Protein AF-A0A9X3GTD4-F1 (afdb_monomer)

Secondary structure (DSSP, 8-state):
--HHHHHHHHHHHHHHHHHHHHHHHHHHHHHHHHHHHHHHHHHT----S---TT--EEEEEEEESSS-TTT--EEEEEEEEE-TTS-EEEEEEEEB--SSPPPHHHHHHH---HHHHHHH-B-HHHHHHHHHHHHTTSPEEETTHHHHHHHHHHHHHHTTPPPP-S-EEEHHHHHHHHSTT-S---HHHHHHHTT---TTTT-HHHHHHHHHHHHHHHHHHHT----

pLDDT: mean 86.17, std 16.95, range [37.81, 98.75]

Foldseek 3Di:
DDPVVVVVVVVVVVVVVVVVVVVVVVVVVVVLCCLVVVQVVLAPDADPDDDPPPAWAKEKFFQWLDQALVVIATQKIKIFTAHLVLGGHDIDIAGADDPDARDPVSCVQQVDHPVNCVVGHDHLVVSLVVVCVVGPQHAYEYQAQVRVLRNSQSSCVVVVHDRRPHHYDHLLVLLCVLDPPDPDSDLVVVCVVSVHDCPRRNHTHSSSVSSSSSSVVSCVSVVHGDD

Structure (mmCIF, N/CA/C/O backbone):
data_AF-A0A9X3GTD4-F1
#
_entry.id   AF-A0A9X3GTD4-F1
#
loop_
_atom_site.group_PDB
_atom_site.id
_atom_site.type_symbol
_atom_site.label_atom_id
_atom_site.label_alt_id
_atom_site.label_comp_id
_atom_site.label_asym_id
_atom_site.label_entity_id
_atom_site.label_seq_id
_atom_site.pdbx_PDB_ins_code
_atom_site.Cartn_x
_atom_site.Cartn_y
_atom_site.Cartn_z
_atom_site.occupancy
_atom_site.B_iso_or_equiv
_atom_site.auth_seq_id
_atom_site.auth_comp_id
_atom_site.auth_asym_id
_atom_site.auth_atom_id
_atom_site.pdbx_PDB_model_num
ATOM 1 N N . MET A 1 1 ? -5.461 24.135 63.769 1.00 54.91 1 MET A N 1
ATOM 2 C CA . MET A 1 1 ? -4.934 22.916 63.109 1.00 54.91 1 MET A CA 1
ATOM 3 C C . MET A 1 1 ? -3.447 23.105 62.859 1.00 54.91 1 MET A C 1
ATOM 5 O O . MET A 1 1 ? -3.073 24.113 62.280 1.00 54.91 1 MET A O 1
ATOM 9 N N . SER A 1 2 ? -2.609 22.201 63.372 1.00 61.44 2 SER A N 1
ATOM 10 C CA . SER A 1 2 ? -1.143 22.289 63.269 1.00 61.44 2 SER A CA 1
ATOM 11 C C . SER A 1 2 ? -0.676 22.192 61.811 1.00 61.44 2 SER A C 1
ATOM 13 O O . SER A 1 2 ? -1.203 21.377 61.052 1.00 61.44 2 SER A O 1
ATOM 15 N N . SER A 1 3 ? 0.342 22.974 61.437 1.00 61.81 3 SER A N 1
ATOM 16 C CA . SER A 1 3 ? 1.001 22.952 60.118 1.00 61.81 3 SER A CA 1
ATOM 17 C C . SER A 1 3 ? 1.460 21.550 59.689 1.00 61.81 3 SER A C 1
ATOM 19 O O . SER A 1 3 ? 1.495 21.246 58.499 1.00 61.81 3 SER A O 1
ATOM 21 N N . LYS A 1 4 ? 1.719 20.657 60.654 1.00 61.94 4 LYS A N 1
ATOM 22 C CA . LYS A 1 4 ? 2.064 19.247 60.410 1.00 61.94 4 LYS A CA 1
ATOM 23 C C . LYS A 1 4 ? 0.910 18.435 59.809 1.00 61.94 4 LYS A C 1
ATOM 25 O O . LYS A 1 4 ? 1.148 17.566 58.978 1.00 61.94 4 LYS A O 1
ATOM 30 N N . VAL A 1 5 ? -0.334 18.730 60.193 1.00 63.81 5 VAL A N 1
ATOM 31 C CA . VAL A 1 5 ? -1.529 18.028 59.686 1.00 63.81 5 VAL A CA 1
ATOM 32 C C . VAL A 1 5 ? -1.819 18.441 58.241 1.00 63.81 5 VAL A C 1
ATOM 34 O O . VAL A 1 5 ? -2.145 17.599 57.411 1.00 63.81 5 VAL A O 1
ATOM 37 N N . VAL A 1 6 ? -1.626 19.723 57.919 1.00 62.25 6 VAL A N 1
ATOM 38 C CA . VAL A 1 6 ? -1.805 20.254 56.558 1.00 62.25 6 VAL A CA 1
ATOM 39 C C . VAL A 1 6 ? -0.755 19.681 55.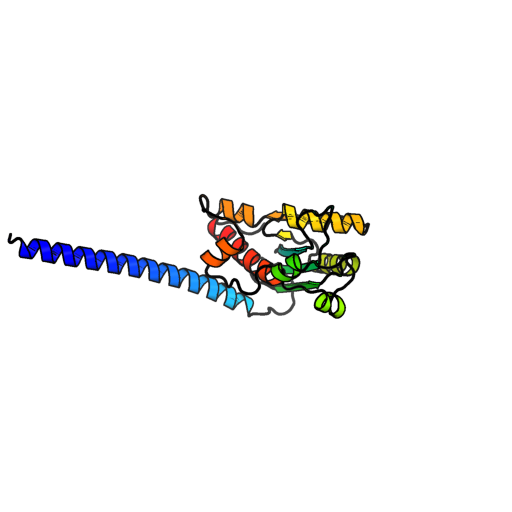597 1.00 62.25 6 VAL A C 1
ATOM 41 O O . VAL A 1 6 ? -1.109 19.253 54.501 1.00 62.25 6 VAL A O 1
ATOM 44 N N . GLY A 1 7 ? 0.512 19.584 56.019 1.00 55.84 7 GLY A N 1
ATOM 45 C CA . GLY A 1 7 ? 1.581 18.977 55.213 1.00 55.84 7 GLY A CA 1
ATOM 46 C C . GLY A 1 7 ? 1.371 17.484 54.930 1.00 55.84 7 GLY A C 1
ATOM 47 O O . GLY A 1 7 ? 1.611 17.030 53.814 1.00 55.84 7 GLY A O 1
ATOM 48 N N . PHE A 1 8 ? 0.858 16.728 55.906 1.00 64.50 8 PHE A N 1
ATOM 49 C CA . PHE A 1 8 ? 0.544 15.307 55.728 1.00 64.50 8 PHE A CA 1
ATOM 50 C C . PHE A 1 8 ? -0.616 15.083 54.743 1.00 64.50 8 PHE A C 1
ATOM 52 O O . PHE A 1 8 ? -0.521 14.241 53.851 1.00 64.50 8 PHE A O 1
ATOM 59 N N . LEU A 1 9 ? -1.687 15.876 54.855 1.00 56.66 9 LEU A N 1
ATOM 60 C CA . LEU A 1 9 ? -2.842 15.794 53.954 1.00 56.66 9 LEU A CA 1
ATOM 61 C C . LEU A 1 9 ? -2.489 16.203 52.514 1.00 56.66 9 LEU A C 1
ATOM 63 O O . LEU A 1 9 ? -2.936 15.551 51.571 1.00 56.66 9 LEU A O 1
ATOM 67 N N . LEU A 1 10 ? -1.646 17.227 52.335 1.00 58.03 10 LEU A N 1
ATOM 68 C CA . LEU A 1 10 ? -1.137 17.634 51.019 1.00 58.03 10 LEU A CA 1
ATOM 69 C C . LEU A 1 10 ? -0.248 16.553 50.383 1.00 58.03 10 LEU A C 1
ATOM 71 O O . LEU A 1 10 ? -0.394 16.267 49.195 1.00 58.03 10 LEU A O 1
ATOM 75 N N . GLY A 1 11 ? 0.623 15.908 51.166 1.00 61.78 11 GLY A N 1
ATOM 76 C CA . GLY A 1 11 ? 1.462 14.803 50.690 1.00 61.78 11 GLY A CA 1
ATOM 77 C C . GLY A 1 11 ? 0.650 13.573 50.270 1.00 61.78 11 GLY A C 1
ATOM 78 O O . GLY A 1 11 ? 0.901 12.993 49.213 1.00 61.78 11 GLY A O 1
ATOM 79 N N . ALA A 1 12 ? -0.373 13.211 51.050 1.00 65.19 12 ALA A N 1
ATOM 80 C CA . ALA A 1 12 ? -1.271 12.104 50.727 1.00 65.19 12 ALA A CA 1
ATOM 81 C C . ALA A 1 12 ? -2.106 12.378 49.462 1.00 65.19 12 ALA A C 1
ATOM 83 O O . ALA A 1 12 ? -2.257 11.492 48.619 1.00 65.19 12 ALA A O 1
ATOM 84 N N . ALA A 1 13 ? -2.598 13.610 49.287 1.00 65.00 13 ALA A N 1
ATOM 85 C CA . ALA A 1 13 ? -3.333 14.015 48.090 1.00 65.00 13 ALA A CA 1
ATOM 86 C C . ALA A 1 13 ? -2.452 13.991 46.827 1.00 65.00 13 ALA A C 1
ATOM 88 O O . ALA A 1 13 ? -2.893 13.525 45.776 1.00 65.00 13 ALA A O 1
ATOM 89 N N . PHE A 1 14 ? -1.192 14.427 46.932 1.00 68.44 14 PHE A N 1
ATOM 90 C CA . PHE A 1 14 ? -0.235 14.375 45.825 1.00 68.44 14 PHE A CA 1
ATOM 91 C C . PHE A 1 14 ? 0.109 12.931 45.429 1.00 68.44 14 PHE A C 1
ATOM 93 O O . PHE A 1 14 ? 0.106 12.589 44.244 1.00 68.44 14 PHE A O 1
ATOM 100 N N . ALA A 1 15 ? 0.326 12.051 46.412 1.00 68.62 15 ALA A N 1
ATOM 101 C CA . ALA A 1 15 ? 0.560 10.630 46.167 1.00 68.62 15 ALA A CA 1
ATOM 102 C C . ALA A 1 15 ? -0.653 9.962 45.496 1.00 68.62 15 ALA A C 1
ATOM 104 O O . ALA A 1 15 ? -0.492 9.259 44.499 1.00 68.62 15 ALA A O 1
ATOM 105 N N . ALA A 1 16 ? -1.868 10.238 45.980 1.00 70.19 16 ALA A N 1
ATOM 106 C CA . ALA A 1 16 ? -3.102 9.703 45.408 1.00 70.19 16 ALA A CA 1
ATOM 107 C C . ALA A 1 16 ? -3.333 10.172 43.960 1.00 70.19 16 ALA A C 1
ATOM 109 O O . ALA A 1 16 ? -3.698 9.364 43.107 1.00 70.19 16 ALA A O 1
ATOM 110 N N . LEU A 1 17 ? -3.067 11.448 43.654 1.00 69.62 17 LEU A N 1
ATOM 111 C CA . LEU A 1 17 ? -3.169 11.983 42.294 1.00 69.62 17 LEU A CA 1
ATOM 112 C C . LEU A 1 17 ? -2.146 11.337 41.349 1.00 69.62 17 LEU A C 1
ATOM 114 O O . LEU A 1 17 ? -2.482 10.978 40.221 1.00 69.62 17 LEU A O 1
ATOM 118 N N . THR A 1 18 ? -0.917 11.136 41.827 1.00 73.94 18 THR A N 1
ATOM 119 C CA . THR A 1 18 ? 0.156 10.485 41.062 1.00 73.94 18 THR A CA 1
ATOM 120 C C . THR A 1 18 ? -0.188 9.022 40.767 1.00 73.94 18 THR A C 1
ATOM 122 O O . THR A 1 18 ? -0.119 8.591 39.619 1.00 73.94 18 THR A O 1
ATOM 125 N N . LEU A 1 19 ? -0.654 8.272 41.771 1.00 71.31 19 LEU A N 1
ATOM 126 C CA . LEU A 1 19 ? -1.138 6.895 41.617 1.00 71.31 19 LEU A CA 1
ATOM 127 C C . LEU A 1 19 ? -2.332 6.801 40.660 1.00 71.31 19 LEU A C 1
ATOM 129 O O . LEU A 1 19 ? -2.388 5.893 39.835 1.00 71.31 19 LEU A O 1
ATOM 133 N N . PHE A 1 20 ? -3.264 7.752 40.721 1.00 72.81 20 PHE A N 1
ATOM 134 C CA . PHE A 1 20 ? -4.415 7.803 39.821 1.00 72.81 20 PHE A CA 1
ATOM 135 C C . PHE A 1 20 ? -4.014 8.079 38.364 1.00 72.81 20 PHE A C 1
ATOM 137 O O . PHE A 1 20 ? -4.558 7.463 37.445 1.00 72.81 20 PHE A O 1
ATOM 144 N N . LEU A 1 21 ? -3.040 8.965 38.139 1.00 71.69 21 LEU A N 1
ATOM 145 C CA . LEU A 1 21 ? -2.473 9.235 36.814 1.00 71.69 21 LEU A CA 1
ATOM 146 C C . LEU A 1 21 ? -1.719 8.017 36.264 1.00 71.69 21 LEU A C 1
ATOM 148 O O . LEU A 1 21 ? -1.936 7.648 35.110 1.00 71.69 21 LEU A O 1
ATOM 152 N N . ILE A 1 22 ? -0.911 7.348 37.093 1.00 73.31 22 ILE A N 1
ATOM 153 C CA . ILE A 1 22 ? -0.225 6.097 36.734 1.00 73.31 22 ILE A CA 1
ATOM 154 C C . ILE A 1 22 ? -1.244 5.007 36.394 1.00 73.31 22 ILE A C 1
ATOM 156 O O . ILE A 1 22 ? -1.114 4.350 35.367 1.00 73.31 22 ILE A O 1
ATOM 160 N N . TYR A 1 23 ? -2.296 4.842 37.199 1.00 71.06 23 TYR A N 1
ATOM 161 C CA . TYR A 1 23 ? -3.357 3.873 36.930 1.00 71.06 23 TYR A CA 1
ATOM 162 C C . TYR A 1 23 ? -4.076 4.161 35.608 1.00 71.06 23 TYR A C 1
ATOM 164 O O . TYR A 1 23 ? -4.281 3.247 34.812 1.00 71.06 23 TYR A O 1
ATOM 172 N N . LYS A 1 24 ? -4.420 5.426 35.325 1.00 63.06 24 LYS A N 1
ATOM 173 C CA . LYS A 1 24 ? -5.011 5.812 34.035 1.00 63.06 24 LYS A CA 1
ATOM 174 C C . LYS A 1 24 ? -4.076 5.525 32.865 1.00 63.06 24 LYS A C 1
ATOM 176 O O . LYS A 1 24 ? -4.543 5.031 31.843 1.00 63.06 24 LYS A O 1
ATOM 181 N N . LEU A 1 25 ? -2.782 5.801 33.020 1.00 59.78 25 LEU A N 1
ATOM 182 C CA . LEU A 1 25 ? -1.772 5.502 32.009 1.00 59.78 25 LEU A CA 1
ATOM 183 C C . LEU A 1 25 ? -1.657 3.990 31.773 1.00 59.78 25 LEU A C 1
ATOM 185 O O . LEU A 1 25 ? -1.718 3.550 30.631 1.00 59.78 25 LEU A O 1
ATOM 189 N N . LEU A 1 26 ? -1.583 3.187 32.837 1.00 58.38 26 LEU A N 1
ATOM 190 C CA . LEU A 1 26 ? -1.523 1.726 32.759 1.00 58.38 26 LEU A CA 1
ATOM 191 C C . LEU A 1 26 ? -2.792 1.126 32.145 1.00 58.38 26 LEU A C 1
ATOM 193 O O . LEU A 1 26 ? -2.698 0.279 31.265 1.00 58.38 26 LEU A O 1
ATOM 197 N N . ALA A 1 27 ? -3.979 1.584 32.547 1.00 55.66 27 ALA A N 1
ATOM 198 C CA . ALA A 1 27 ? -5.245 1.132 31.973 1.00 55.66 27 ALA A CA 1
ATOM 199 C C . ALA A 1 27 ? -5.361 1.497 30.483 1.00 55.66 27 ALA A C 1
ATOM 201 O O . ALA A 1 27 ? -5.851 0.702 29.680 1.00 55.66 27 ALA A O 1
ATOM 202 N N . TRP A 1 28 ? -4.870 2.676 30.098 1.00 61.12 28 TRP A N 1
ATOM 203 C CA . TRP A 1 28 ? -4.821 3.123 28.709 1.00 61.12 28 TRP A CA 1
ATOM 204 C C . TRP A 1 28 ? -3.825 2.306 27.865 1.00 61.12 28 TRP A C 1
ATOM 206 O O . TRP A 1 28 ? -4.183 1.865 26.770 1.00 61.12 28 TRP A O 1
ATOM 216 N N . ILE A 1 29 ? -2.630 2.014 28.396 1.00 56.47 29 ILE A N 1
ATOM 217 C CA . ILE A 1 29 ? -1.635 1.121 27.773 1.00 56.47 29 ILE A CA 1
ATOM 218 C C . ILE A 1 29 ? -2.212 -0.295 27.619 1.00 56.47 29 ILE A C 1
ATOM 220 O O . IL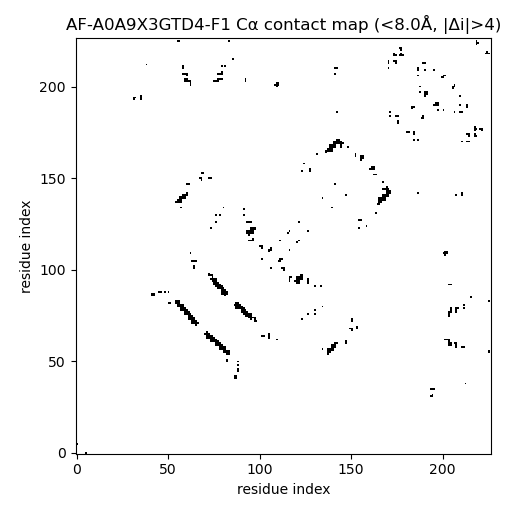E A 1 29 ? -2.210 -0.841 26.517 1.00 56.47 29 ILE A O 1
ATOM 224 N N . CYS A 1 30 ? -2.782 -0.871 28.683 1.00 54.78 30 CYS A N 1
ATOM 225 C CA . CYS A 1 30 ? -3.406 -2.196 28.654 1.00 54.78 30 CYS A CA 1
ATOM 226 C C . CYS A 1 30 ? -4.565 -2.272 27.651 1.00 54.78 30 CYS A C 1
ATOM 228 O O . CYS A 1 30 ? -4.698 -3.273 26.952 1.00 54.78 30 CYS A O 1
ATOM 230 N N . GLY A 1 31 ? -5.384 -1.222 27.532 1.00 56.50 31 GLY A N 1
ATOM 231 C CA . GLY A 1 31 ? -6.466 -1.158 26.547 1.00 56.50 31 GLY A CA 1
ATOM 232 C C . GLY A 1 31 ? -5.966 -1.152 25.098 1.00 56.50 31 GLY A C 1
ATOM 233 O O . GLY A 1 31 ? -6.526 -1.854 24.249 1.00 56.50 31 GLY A O 1
ATOM 234 N N . ARG A 1 32 ? -4.883 -0.412 24.809 1.00 60.28 32 ARG A N 1
ATOM 235 C CA . ARG A 1 32 ? -4.233 -0.410 23.486 1.00 60.28 32 ARG A CA 1
ATOM 236 C C . ARG A 1 32 ? -3.612 -1.766 23.163 1.00 60.28 32 ARG A C 1
ATOM 238 O O . ARG A 1 32 ? -3.936 -2.336 22.124 1.00 60.28 32 ARG A O 1
ATOM 245 N N . LEU A 1 33 ? -2.830 -2.326 24.087 1.00 54.84 33 LEU A N 1
ATOM 246 C CA . LEU A 1 33 ? -2.209 -3.641 23.920 1.00 54.84 33 LEU A CA 1
ATOM 247 C C . LEU A 1 33 ? -3.252 -4.749 23.752 1.00 54.84 33 LEU A C 1
ATOM 249 O O . LEU A 1 33 ? -3.091 -5.603 22.892 1.00 54.84 33 LEU A O 1
ATOM 253 N N . ALA A 1 34 ? -4.359 -4.714 24.496 1.00 56.03 34 ALA A N 1
ATOM 254 C CA . ALA A 1 34 ? -5.436 -5.690 24.349 1.00 56.03 34 ALA A CA 1
ATOM 255 C C . ALA A 1 34 ? -6.158 -5.575 22.996 1.00 56.03 34 ALA A C 1
ATOM 257 O O . ALA A 1 34 ? -6.584 -6.590 22.450 1.00 56.03 34 ALA A O 1
ATOM 258 N N . THR A 1 35 ? -6.294 -4.367 22.441 1.00 57.56 35 THR A N 1
ATOM 259 C CA . THR A 1 35 ? -6.930 -4.148 21.130 1.00 57.56 35 THR A CA 1
ATOM 260 C C . THR A 1 35 ? -6.015 -4.602 19.998 1.00 57.56 35 THR A C 1
ATOM 262 O O . THR A 1 35 ? -6.451 -5.379 19.150 1.00 57.56 35 THR A O 1
ATOM 265 N N . ALA A 1 36 ? -4.741 -4.201 20.036 1.00 59.19 36 ALA A N 1
ATOM 266 C CA . ALA A 1 36 ? -3.723 -4.656 19.097 1.00 59.19 36 ALA A CA 1
ATOM 267 C C . ALA A 1 36 ? -3.557 -6.180 19.167 1.00 59.19 36 ALA A C 1
ATOM 269 O O . ALA A 1 36 ? -3.690 -6.848 18.151 1.00 59.19 36 ALA A O 1
ATOM 270 N N . ALA A 1 37 ? -3.406 -6.761 20.361 1.00 57.09 37 ALA A N 1
ATOM 271 C CA . ALA A 1 37 ? -3.285 -8.207 20.545 1.00 57.09 37 ALA A CA 1
ATOM 272 C C . ALA A 1 37 ? -4.539 -8.968 20.095 1.00 57.09 37 ALA A C 1
ATOM 274 O O . ALA A 1 37 ? -4.423 -10.023 19.481 1.00 57.09 37 ALA A O 1
ATOM 275 N N . ARG A 1 38 ? -5.748 -8.447 20.346 1.00 57.66 38 ARG A N 1
ATOM 276 C CA . ARG A 1 38 ? -6.998 -9.073 19.882 1.00 57.66 38 ARG A CA 1
ATOM 277 C C . ARG A 1 38 ? -7.145 -8.997 18.364 1.00 57.66 38 ARG A C 1
ATOM 279 O O . ARG A 1 38 ? -7.704 -9.918 17.774 1.00 57.66 38 ARG A O 1
ATOM 286 N N . TRP A 1 39 ? -6.654 -7.930 17.741 1.00 60.09 39 TRP A N 1
ATOM 287 C CA . TRP A 1 39 ? -6.631 -7.790 16.289 1.00 60.09 39 TRP A CA 1
ATOM 288 C C . TRP A 1 39 ? -5.560 -8.697 15.663 1.00 60.09 39 TRP A C 1
ATOM 290 O O . TRP A 1 39 ? -5.894 -9.497 14.799 1.00 60.09 39 TRP A O 1
ATOM 300 N N . ILE A 1 40 ? -4.330 -8.707 16.193 1.00 59.81 40 ILE A N 1
ATOM 301 C CA . ILE A 1 40 ? -3.236 -9.626 15.819 1.00 59.81 40 ILE A CA 1
ATOM 302 C C . ILE A 1 40 ? -3.662 -11.093 15.976 1.00 59.81 40 ILE A C 1
ATOM 304 O O . ILE A 1 40 ? -3.421 -11.915 15.098 1.00 59.81 40 ILE A O 1
ATOM 308 N N . TRP A 1 41 ? -4.371 -11.434 17.053 1.00 52.00 41 TRP A N 1
ATOM 309 C CA . TRP A 1 41 ? -4.900 -12.783 17.261 1.00 52.00 41 TRP A CA 1
ATOM 310 C C . TRP A 1 41 ? -5.964 -13.173 16.221 1.00 52.00 41 TRP A C 1
ATOM 312 O O . TRP A 1 41 ? -6.075 -14.347 15.871 1.00 52.00 41 TRP A O 1
ATOM 322 N N . ARG A 1 42 ? -6.716 -12.205 15.674 1.00 55.19 42 ARG A N 1
ATOM 323 C CA . ARG A 1 42 ? -7.603 -12.434 14.519 1.00 55.19 42 ARG A CA 1
ATOM 324 C C . ARG A 1 42 ? -6.822 -12.632 13.213 1.00 55.19 42 ARG A C 1
ATOM 326 O O . ARG A 1 42 ? -7.300 -13.386 12.377 1.00 55.19 42 ARG A O 1
ATOM 333 N N . LEU A 1 43 ? -5.627 -12.044 13.063 1.00 52.44 43 LEU A N 1
ATOM 334 C CA . LEU A 1 43 ? -4.756 -12.233 11.887 1.00 52.44 43 LEU A CA 1
ATOM 335 C C . LEU A 1 43 ? -4.203 -13.660 11.768 1.00 52.44 43 LEU A C 1
ATOM 337 O O . LEU A 1 43 ? -3.999 -14.158 10.666 1.00 52.44 43 LEU A O 1
ATOM 341 N N . GLY A 1 44 ? -3.958 -14.326 12.900 1.00 43.78 44 GLY A N 1
ATOM 342 C CA . GLY A 1 44 ? -3.391 -15.680 12.931 1.00 43.78 44 GLY A CA 1
ATOM 343 C C . GLY A 1 44 ? -4.360 -16.793 12.516 1.00 43.78 44 GLY A C 1
ATOM 344 O O . GLY A 1 44 ? -3.941 -17.939 12.354 1.00 43.78 44 GLY A O 1
ATOM 345 N N . ARG A 1 45 ? -5.654 -16.493 12.340 1.00 42.88 45 ARG A N 1
ATOM 346 C CA . ARG A 1 45 ? -6.624 -17.458 11.816 1.00 42.88 45 ARG A CA 1
ATOM 347 C C . ARG A 1 45 ? -6.698 -17.315 10.303 1.00 42.88 45 ARG A C 1
ATOM 349 O O . ARG A 1 45 ? -7.290 -16.367 9.812 1.00 42.88 45 ARG A O 1
ATOM 356 N N . ARG A 1 46 ? -6.182 -18.304 9.571 1.00 37.81 46 ARG A N 1
ATOM 357 C CA . ARG A 1 46 ? -6.640 -18.569 8.201 1.00 37.81 46 ARG A CA 1
ATOM 358 C C . ARG A 1 46 ? -8.086 -19.070 8.284 1.00 37.81 46 ARG A C 1
ATOM 360 O O . ARG A 1 46 ? -8.284 -20.167 8.813 1.00 37.81 46 ARG A O 1
ATOM 367 N N . PRO A 1 47 ? -9.102 -18.338 7.802 1.00 43.19 47 PRO A N 1
ATOM 368 C CA . PRO A 1 47 ? -10.369 -18.979 7.508 1.00 43.19 47 PRO A CA 1
ATOM 369 C C . PRO A 1 47 ? -10.145 -19.935 6.330 1.00 43.19 47 PRO A C 1
ATOM 371 O O . PRO A 1 47 ? -9.310 -19.683 5.459 1.00 43.19 47 PRO A O 1
ATOM 374 N N . ALA A 1 48 ? -10.871 -21.052 6.311 1.00 43.38 48 ALA A N 1
ATOM 375 C CA . ALA A 1 48 ? -10.944 -21.887 5.121 1.00 43.38 48 ALA A CA 1
ATOM 376 C C . ALA A 1 48 ? -11.357 -21.019 3.921 1.00 43.38 48 ALA A C 1
ATOM 378 O O . ALA A 1 48 ? -12.178 -20.112 4.063 1.00 43.38 48 ALA A O 1
ATOM 379 N N . ALA A 1 49 ? -10.745 -21.284 2.769 1.00 40.78 49 ALA A N 1
ATOM 380 C CA . ALA A 1 49 ? -10.909 -20.531 1.537 1.00 40.78 49 ALA A CA 1
ATOM 381 C C . ALA A 1 49 ? -12.368 -20.527 1.059 1.00 40.78 49 ALA A C 1
ATOM 383 O O 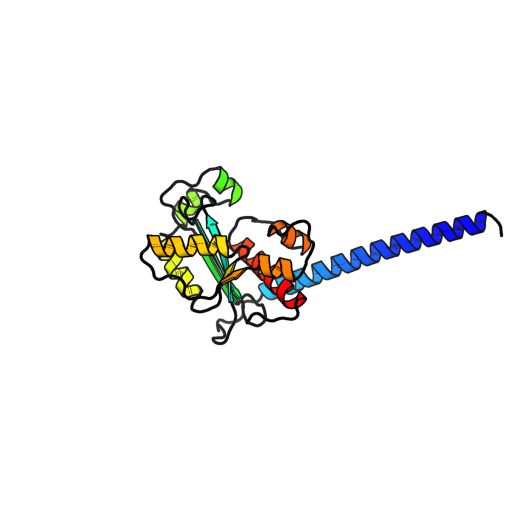. ALA A 1 49 ? -12.781 -21.375 0.278 1.00 40.78 49 ALA A O 1
ATOM 384 N N . THR A 1 50 ? -13.140 -19.546 1.507 1.00 42.25 50 THR A N 1
ATOM 385 C CA . THR A 1 50 ? -14.335 -19.073 0.816 1.00 42.25 50 THR A CA 1
ATOM 386 C C . THR A 1 50 ? -14.359 -17.564 0.989 1.00 42.25 50 THR A C 1
ATOM 388 O O . THR A 1 50 ? -14.774 -17.059 2.033 1.00 42.25 50 THR A O 1
ATOM 391 N N . ALA A 1 51 ? -13.842 -16.846 -0.010 1.00 42.25 51 ALA A N 1
ATOM 392 C CA . ALA A 1 51 ? -14.116 -15.425 -0.146 1.00 42.25 51 ALA A CA 1
ATOM 393 C C . ALA A 1 51 ? -15.639 -15.262 -0.136 1.00 42.25 51 ALA A C 1
ATOM 395 O O . ALA A 1 51 ? -16.330 -15.893 -0.935 1.00 42.25 51 ALA A O 1
ATOM 396 N N . ASP A 1 52 ? -16.157 -14.491 0.814 1.00 44.44 52 ASP A N 1
ATOM 397 C CA . ASP A 1 52 ? -17.550 -14.073 0.788 1.00 44.44 52 ASP A CA 1
ATOM 398 C C . ASP A 1 52 ? -17.733 -13.198 -0.465 1.00 44.44 52 ASP A C 1
ATOM 400 O O . ASP A 1 52 ? -17.082 -12.155 -0.562 1.00 44.44 52 ASP A O 1
ATOM 404 N N . PRO A 1 53 ? -18.547 -13.609 -1.452 1.00 47.22 53 PRO A N 1
ATOM 405 C CA . PRO A 1 53 ? -18.737 -12.843 -2.679 1.00 47.22 53 PRO A CA 1
ATOM 406 C C . PRO A 1 53 ? -19.492 -11.519 -2.454 1.00 47.22 53 PRO A C 1
ATOM 408 O O . PRO A 1 53 ? -19.603 -10.734 -3.390 1.00 47.22 53 PRO A O 1
ATOM 411 N N . ASN A 1 54 ? -19.998 -11.248 -1.241 1.00 53.47 54 ASN A N 1
ATOM 412 C CA . ASN A 1 54 ? -20.906 -10.132 -0.959 1.00 53.47 54 ASN A CA 1
ATOM 413 C C . ASN A 1 54 ? -20.323 -8.996 -0.099 1.00 53.47 54 ASN A C 1
ATOM 415 O O . ASN A 1 54 ? -21.080 -8.234 0.507 1.00 53.47 54 ASN A O 1
ATOM 419 N N . GLY A 1 55 ? -19.001 -8.811 -0.070 1.00 76.94 55 GLY A N 1
ATOM 420 C CA . GLY A 1 55 ? -18.426 -7.544 0.391 1.00 76.94 55 GLY A CA 1
ATOM 421 C C . GLY A 1 55 ? -17.043 -7.639 1.017 1.00 76.94 55 GLY A C 1
ATOM 422 O O . GLY A 1 55 ? -16.486 -8.714 1.215 1.00 76.94 55 GLY A O 1
ATOM 423 N N . GLY A 1 56 ? -16.493 -6.473 1.350 1.00 90.50 56 GLY A N 1
ATOM 424 C CA . GLY A 1 56 ? -15.144 -6.313 1.880 1.00 90.50 56 GLY A CA 1
ATOM 425 C C . GLY A 1 56 ? -14.394 -5.219 1.132 1.00 90.50 56 GLY A C 1
ATOM 426 O O . GLY A 1 56 ? -14.997 -4.384 0.460 1.00 90.50 56 GLY A O 1
ATOM 427 N N . TYR A 1 57 ? -13.075 -5.221 1.265 1.00 95.94 57 TYR A N 1
ATOM 428 C CA . TYR A 1 57 ? -12.184 -4.327 0.532 1.00 95.94 57 TYR A CA 1
ATOM 429 C C . TYR A 1 57 ? -10.776 -4.909 0.481 1.00 95.94 57 TYR A C 1
ATOM 431 O O . TYR A 1 57 ? -10.434 -5.827 1.230 1.00 95.94 57 TYR A O 1
ATOM 439 N N . VAL A 1 58 ? -9.949 -4.362 -0.400 1.00 97.81 58 VAL A N 1
ATOM 440 C CA . VAL A 1 58 ? -8.534 -4.702 -0.503 1.00 97.81 58 VAL A CA 1
ATOM 441 C C . VAL A 1 58 ? -7.726 -3.525 0.003 1.00 97.81 58 VAL A C 1
ATOM 443 O O . VAL A 1 58 ? -7.809 -2.433 -0.550 1.00 97.81 58 VAL A O 1
ATOM 446 N N . VAL A 1 59 ? -6.935 -3.744 1.046 1.00 98.56 59 VAL A N 1
ATOM 447 C CA . VAL A 1 59 ? -5.878 -2.800 1.414 1.00 98.56 59 VAL A CA 1
ATOM 448 C C . VAL A 1 59 ? -4.668 -3.106 0.559 1.00 98.56 59 VAL A C 1
ATOM 450 O O . VAL A 1 59 ? -4.289 -4.268 0.485 1.00 98.56 59 VAL A O 1
ATOM 453 N N . PHE A 1 60 ? -4.077 -2.107 -0.077 1.00 98.75 60 PHE A N 1
ATOM 454 C CA . PHE A 1 60 ? -2.879 -2.272 -0.887 1.00 98.75 60 PHE A CA 1
ATOM 455 C C . PHE A 1 60 ? -1.893 -1.135 -0.642 1.00 98.75 60 PHE A C 1
ATOM 457 O O . PHE A 1 60 ? -2.273 -0.067 -0.156 1.00 98.75 60 PHE A O 1
ATOM 464 N N . ASP A 1 61 ? -0.639 -1.406 -0.974 1.00 98.69 61 ASP A N 1
ATOM 465 C CA . ASP A 1 61 ? 0.485 -0.492 -0.826 1.00 98.69 61 ASP A CA 1
ATOM 466 C C . ASP A 1 61 ? 1.528 -0.807 -1.908 1.00 98.69 61 ASP A C 1
ATOM 468 O O . ASP A 1 61 ? 1.635 -1.962 -2.358 1.00 98.69 61 ASP A O 1
ATOM 472 N N . LEU A 1 62 ? 2.238 0.226 -2.364 1.00 98.56 62 LEU A N 1
ATOM 473 C CA . LEU A 1 62 ? 3.256 0.141 -3.404 1.00 98.56 62 LEU A CA 1
ATOM 474 C C . LEU A 1 62 ? 4.597 0.673 -2.897 1.00 98.56 62 LEU A C 1
ATOM 476 O O . LEU A 1 62 ? 4.690 1.835 -2.503 1.00 98.56 62 LEU A O 1
ATOM 480 N N . GLU A 1 63 ? 5.664 -0.105 -3.082 1.00 98.38 63 GLU A N 1
ATOM 481 C CA . GLU A 1 63 ? 7.019 0.451 -3.032 1.00 98.38 63 GLU A CA 1
ATOM 482 C C . GLU A 1 63 ? 7.456 0.882 -4.425 1.00 98.38 63 GLU A C 1
ATOM 484 O O . GLU A 1 63 ? 7.164 0.225 -5.432 1.00 98.38 63 GLU A O 1
ATOM 489 N N . THR A 1 64 ? 8.173 2.000 -4.492 1.00 98.19 64 THR A N 1
ATOM 490 C CA . THR A 1 64 ? 8.506 2.666 -5.755 1.00 98.19 64 THR A CA 1
ATOM 491 C C . THR A 1 64 ? 9.941 3.183 -5.761 1.00 98.19 64 THR A C 1
ATOM 493 O O . THR A 1 64 ? 10.569 3.371 -4.719 1.00 98.19 64 THR A O 1
ATOM 496 N N . THR A 1 65 ? 10.489 3.448 -6.948 1.00 97.56 65 THR A N 1
ATOM 497 C CA . THR A 1 65 ? 11.840 4.018 -7.089 1.00 97.56 65 THR A CA 1
ATOM 498 C C . THR A 1 65 ? 11.918 5.519 -6.775 1.00 97.56 65 THR A C 1
ATOM 500 O O . THR A 1 65 ? 13.002 6.102 -6.856 1.00 97.56 65 THR A O 1
ATOM 503 N N . GLY A 1 66 ? 10.799 6.155 -6.409 1.00 96.38 66 GLY A N 1
ATOM 504 C CA . GLY A 1 66 ? 10.705 7.570 -6.054 1.00 96.38 66 GLY A CA 1
ATOM 505 C C . GLY A 1 66 ? 9.256 8.060 -5.994 1.00 96.38 66 GLY A C 1
ATOM 506 O O . GLY A 1 66 ? 8.329 7.269 -5.936 1.00 96.38 66 GLY A O 1
ATOM 507 N N . LEU A 1 67 ? 9.033 9.376 -5.980 1.00 95.94 67 LEU A N 1
ATOM 508 C CA . LEU A 1 67 ? 7.742 9.937 -5.537 1.00 95.94 67 LEU A CA 1
ATOM 509 C C . LEU A 1 67 ? 6.751 10.301 -6.656 1.00 95.94 67 LEU A C 1
ATOM 511 O O . LEU A 1 67 ? 5.601 10.631 -6.373 1.00 95.94 67 LEU A O 1
ATOM 515 N N . SER A 1 68 ? 7.195 10.292 -7.912 1.00 96.25 68 SER A N 1
ATOM 516 C CA . SER A 1 68 ? 6.413 10.715 -9.080 1.00 96.25 68 SER A CA 1
ATOM 517 C C . SER A 1 68 ? 6.165 9.531 -10.001 1.00 96.25 68 SER A C 1
ATOM 519 O O . SER A 1 68 ? 7.112 8.964 -10.534 1.00 96.25 68 SER A O 1
ATOM 521 N N . ALA A 1 69 ? 4.899 9.196 -10.250 1.00 95.94 69 ALA A N 1
ATOM 522 C CA . ALA A 1 69 ? 4.540 8.116 -11.169 1.00 95.94 69 ALA A CA 1
ATOM 523 C C . ALA A 1 69 ? 4.977 8.379 -12.620 1.00 95.94 69 ALA A C 1
ATOM 525 O O . ALA A 1 69 ? 5.064 7.437 -13.394 1.00 95.94 69 ALA A O 1
ATOM 526 N N . ALA A 1 70 ? 5.240 9.636 -12.997 1.00 93.38 70 ALA A N 1
ATOM 527 C CA . ALA A 1 70 ? 5.722 9.976 -14.336 1.00 93.38 70 ALA A CA 1
ATOM 528 C C . ALA A 1 70 ? 7.201 9.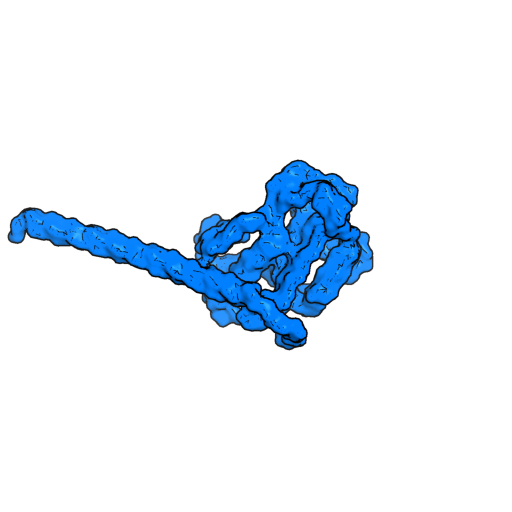609 -14.548 1.00 93.38 70 ALA A C 1
ATOM 530 O O . ALA A 1 70 ? 7.596 9.323 -15.674 1.00 93.38 70 ALA A O 1
ATOM 531 N N . ASP A 1 71 ? 7.993 9.615 -13.472 1.00 94.81 71 ASP A N 1
ATOM 532 C CA . ASP A 1 71 ? 9.456 9.503 -13.527 1.00 94.81 71 ASP A CA 1
ATOM 533 C C . ASP A 1 71 ? 9.984 8.238 -12.832 1.00 94.81 71 ASP A C 1
ATOM 535 O O . ASP A 1 71 ? 11.161 7.899 -12.955 1.00 94.81 71 ASP A O 1
ATOM 539 N N . HIS A 1 72 ? 9.129 7.552 -12.069 1.00 97.44 72 HIS A N 1
ATOM 540 C CA . HIS A 1 72 ? 9.496 6.430 -11.215 1.00 97.44 72 HIS A CA 1
ATOM 541 C C . HIS A 1 72 ? 8.605 5.212 -11.436 1.00 97.44 72 HIS A C 1
ATOM 543 O O . HIS A 1 72 ? 7.532 5.269 -12.035 1.00 97.44 72 HIS A O 1
ATOM 549 N N . GLU A 1 73 ? 9.070 4.082 -10.916 1.00 96.81 73 GLU A N 1
ATOM 550 C CA . GLU A 1 73 ? 8.517 2.764 -11.200 1.00 96.81 73 GLU A CA 1
ATOM 551 C C . GLU A 1 73 ? 8.122 2.045 -9.917 1.00 96.81 73 GLU A C 1
ATOM 553 O O . GLU A 1 73 ? 8.712 2.275 -8.861 1.00 96.81 73 GLU A O 1
ATOM 558 N N . ILE A 1 74 ? 7.140 1.155 -10.029 1.00 98.38 74 ILE A N 1
ATOM 559 C CA . ILE A 1 74 ? 6.749 0.232 -8.961 1.00 98.38 74 ILE A CA 1
ATOM 560 C C . ILE A 1 74 ? 7.815 -0.864 -8.851 1.00 98.38 74 ILE A C 1
ATOM 562 O O . ILE A 1 74 ? 8.216 -1.423 -9.870 1.00 98.38 74 ILE A O 1
ATOM 566 N N . ILE A 1 75 ? 8.234 -1.186 -7.625 1.00 98.50 75 ILE A N 1
ATOM 567 C CA . ILE A 1 75 ? 9.177 -2.276 -7.309 1.00 98.50 75 ILE A CA 1
ATOM 568 C C . ILE A 1 75 ? 8.591 -3.328 -6.359 1.00 98.50 75 ILE A C 1
ATOM 570 O O . ILE A 1 75 ? 9.109 -4.440 -6.285 1.00 98.50 75 ILE A O 1
ATOM 574 N N . GLU A 1 76 ? 7.485 -3.028 -5.677 1.00 98.75 76 GLU A N 1
ATOM 575 C CA . GLU A 1 76 ? 6.704 -3.996 -4.901 1.00 98.75 76 GLU A CA 1
ATOM 576 C C . GLU A 1 76 ? 5.219 -3.636 -4.972 1.00 98.75 76 GLU A C 1
ATOM 578 O O . GLU A 1 76 ? 4.853 -2.463 -4.920 1.00 98.75 76 GLU A O 1
ATOM 583 N N . ILE A 1 77 ? 4.362 -4.650 -5.073 1.00 98.75 77 ILE A N 1
ATOM 584 C CA . ILE A 1 77 ? 2.914 -4.533 -4.898 1.00 98.75 77 ILE A CA 1
ATOM 585 C C . ILE A 1 77 ? 2.515 -5.502 -3.795 1.00 98.75 77 ILE A C 1
ATOM 587 O O . ILE A 1 77 ? 2.763 -6.705 -3.922 1.00 98.75 77 ILE A O 1
ATOM 591 N N . ALA A 1 78 ? 1.853 -5.015 -2.750 1.00 98.69 78 ALA A N 1
ATOM 592 C CA . ALA A 1 78 ? 1.231 -5.871 -1.748 1.00 98.69 78 ALA A CA 1
ATOM 593 C C . ALA A 1 78 ? -0.262 -5.582 -1.608 1.00 98.69 78 ALA A C 1
ATOM 595 O O . ALA A 1 78 ? -0.740 -4.495 -1.921 1.00 98.69 78 ALA A O 1
ATOM 596 N N . GLY A 1 79 ? -1.007 -6.580 -1.139 1.00 98.38 79 GLY A N 1
ATOM 597 C CA . GLY A 1 79 ? -2.435 -6.456 -0.909 1.00 98.38 79 GLY A CA 1
ATOM 598 C C . GLY A 1 79 ? -2.953 -7.402 0.167 1.00 98.38 79 GLY A C 1
ATOM 599 O O . GLY A 1 79 ? -2.452 -8.510 0.340 1.00 98.38 79 GLY A O 1
ATOM 600 N N . LEU A 1 80 ? -3.995 -6.982 0.875 1.00 98.31 80 LEU A N 1
ATOM 601 C CA . LEU A 1 80 ? -4.719 -7.759 1.874 1.00 98.31 80 LEU A CA 1
ATOM 602 C C . LEU A 1 80 ? -6.213 -7.671 1.585 1.00 98.31 80 LEU A C 1
ATOM 604 O O . LEU A 1 80 ? -6.783 -6.580 1.619 1.00 98.31 80 LEU A O 1
ATOM 608 N N . LYS A 1 81 ? -6.867 -8.812 1.354 1.00 96.75 81 LYS A N 1
ATOM 609 C CA . LYS A 1 81 ? -8.331 -8.869 1.326 1.00 96.75 81 LYS A CA 1
ATOM 610 C C . LYS A 1 81 ? -8.856 -8.867 2.743 1.00 96.75 81 LYS A C 1
ATOM 612 O O . LYS A 1 81 ? -8.501 -9.737 3.543 1.00 96.75 81 LYS A O 1
ATOM 617 N N . ILE A 1 82 ? -9.734 -7.917 3.019 1.00 94.12 82 ILE A N 1
ATOM 618 C CA . ILE A 1 82 ? -10.394 -7.753 4.303 1.00 94.12 82 ILE A CA 1
ATOM 619 C C . ILE A 1 82 ? -11.866 -8.122 4.142 1.00 94.12 82 ILE A C 1
ATOM 621 O O . ILE A 1 82 ? -12.569 -7.554 3.306 1.00 94.12 82 ILE A O 1
ATOM 625 N N . SER A 1 83 ? -12.339 -9.070 4.950 1.00 90.31 83 SER A N 1
ATOM 626 C CA . SER A 1 83 ? -13.758 -9.432 4.995 1.00 90.31 83 SER A CA 1
ATOM 627 C C . SER A 1 83 ? -14.603 -8.304 5.604 1.00 90.31 83 SER A C 1
ATOM 629 O O . S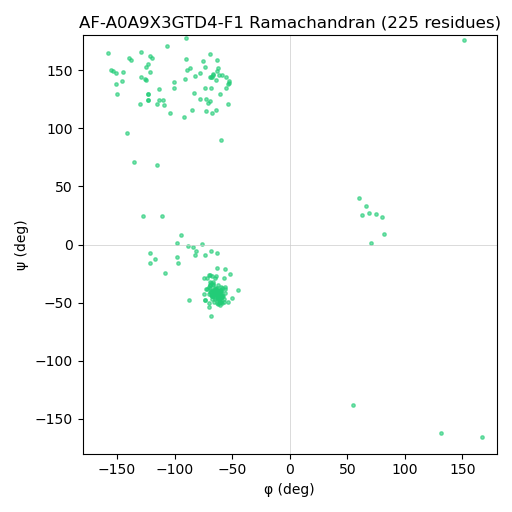ER A 1 83 ? -14.075 -7.460 6.335 1.00 90.31 83 SER A O 1
ATOM 631 N N . PRO A 1 84 ? -15.939 -8.316 5.440 1.00 85.25 84 PRO A N 1
ATOM 632 C CA . PRO A 1 84 ? -16.827 -7.359 6.110 1.00 85.25 84 PRO A CA 1
ATOM 633 C C . PRO A 1 84 ? -16.695 -7.344 7.643 1.00 85.25 84 PRO A C 1
ATOM 635 O O . PRO A 1 84 ? -17.043 -6.361 8.294 1.00 85.25 84 PRO A O 1
ATOM 638 N N . LYS A 1 85 ? -16.173 -8.427 8.239 1.00 82.50 85 LYS A N 1
ATOM 639 C CA . LYS A 1 85 ? -15.925 -8.550 9.685 1.00 82.50 85 LYS A CA 1
ATOM 640 C C . LYS A 1 85 ? -14.588 -7.940 10.129 1.00 82.50 85 LYS A C 1
ATOM 642 O O . LYS A 1 85 ? -14.292 -7.945 11.327 1.00 82.50 85 LYS A O 1
ATOM 647 N N . GLY A 1 86 ? -13.795 -7.414 9.194 1.00 84.81 86 GLY A N 1
ATOM 648 C CA . GLY A 1 86 ? -12.480 -6.829 9.453 1.00 84.81 86 GLY A CA 1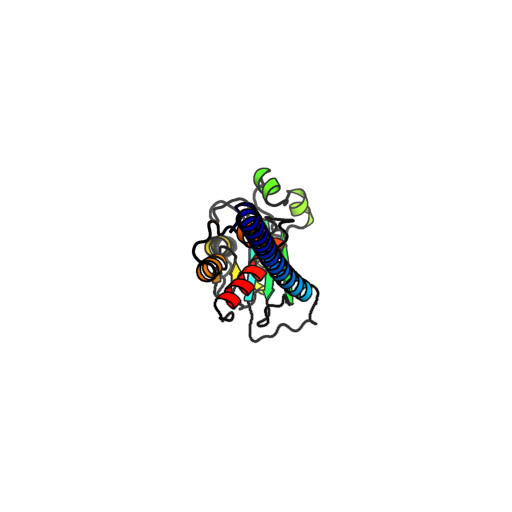
ATOM 649 C C . GLY A 1 86 ? -11.361 -7.862 9.601 1.00 84.81 86 GLY A C 1
ATOM 650 O O . GLY A 1 86 ? -10.372 -7.584 10.273 1.00 84.81 86 GLY A O 1
ATOM 651 N N . GLU A 1 87 ? -11.528 -9.061 9.039 1.00 87.31 87 GLU A N 1
ATOM 652 C CA . GLU A 1 87 ? -10.537 -10.144 9.108 1.00 87.31 87 GLU A CA 1
ATOM 653 C C . GLU A 1 87 ? -9.735 -10.205 7.805 1.00 87.31 87 GLU A C 1
ATOM 655 O O . GLU A 1 87 ? -10.316 -10.073 6.727 1.00 87.31 87 GLU A O 1
ATOM 660 N N . ILE A 1 88 ? -8.420 -10.435 7.890 1.00 90.69 88 ILE A N 1
ATOM 661 C CA . ILE A 1 88 ? -7.609 -10.733 6.704 1.00 90.69 88 ILE A CA 1
ATOM 662 C C . ILE A 1 88 ? -7.972 -12.138 6.226 1.00 90.69 88 ILE A C 1
ATOM 664 O O . ILE A 1 88 ? -7.816 -13.104 6.970 1.00 90.69 88 ILE A O 1
ATOM 668 N N . VAL A 1 89 ? -8.432 -12.252 4.983 1.00 92.38 89 VAL A N 1
ATOM 669 C CA . VAL A 1 89 ? -8.814 -13.542 4.386 1.00 92.38 89 VAL A CA 1
ATOM 670 C C . VAL A 1 89 ? -7.831 -14.021 3.327 1.00 92.38 89 VAL A C 1
ATOM 672 O O . VAL A 1 89 ? -7.728 -15.219 3.085 1.00 92.38 89 VAL A O 1
ATOM 675 N N . GLU A 1 90 ? -7.086 -13.103 2.714 1.00 93.38 90 GLU A N 1
ATOM 676 C CA . GLU A 1 90 ? -6.114 -13.409 1.666 1.00 93.38 90 GLU A CA 1
ATOM 677 C C . GLU A 1 90 ? -5.039 -12.319 1.618 1.00 93.38 90 GLU A C 1
ATOM 679 O O . GLU A 1 90 ? -5.320 -11.154 1.912 1.00 93.38 90 GLU A O 1
ATOM 684 N N . SER A 1 91 ? -3.821 -12.685 1.223 1.00 96.69 91 SER A N 1
ATOM 685 C CA . SER A 1 91 ? -2.700 -11.762 1.041 1.00 96.69 91 SER A CA 1
ATOM 686 C C . SER A 1 91 ? -2.055 -11.952 -0.326 1.00 96.69 91 SER A C 1
ATOM 688 O O . SER A 1 91 ? -1.897 -13.083 -0.784 1.00 96.69 91 SER A O 1
ATOM 690 N N . PHE A 1 92 ? -1.612 -10.854 -0.918 1.00 98.12 92 PHE A N 1
ATOM 691 C CA . PHE A 1 92 ? -0.860 -10.793 -2.160 1.00 98.12 92 PHE A CA 1
ATOM 692 C C . PHE A 1 92 ? 0.439 -10.022 -1.934 1.00 98.12 92 PHE A C 1
ATOM 694 O O . PHE A 1 92 ? 0.452 -9.022 -1.219 1.00 98.12 92 PHE A O 1
ATOM 701 N N . GLN A 1 93 ? 1.518 -10.476 -2.564 1.00 98.06 93 GLN A N 1
ATOM 702 C CA . GLN A 1 93 ? 2.785 -9.762 -2.618 1.00 98.06 93 GLN A CA 1
ATOM 703 C C . GLN A 1 93 ? 3.505 -10.136 -3.914 1.00 98.06 93 GLN A C 1
ATOM 705 O O . GLN A 1 93 ? 3.504 -11.302 -4.317 1.00 98.06 93 GLN A O 1
ATOM 710 N N . SER A 1 94 ? 4.101 -9.151 -4.575 1.00 98.50 94 SER A N 1
ATOM 711 C CA . SER A 1 94 ? 4.933 -9.359 -5.754 1.00 98.50 94 SER A CA 1
ATOM 712 C C . SER A 1 94 ? 5.992 -8.277 -5.833 1.00 98.50 94 SER A C 1
ATOM 714 O O . SER A 1 94 ? 5.665 -7.093 -5.789 1.00 98.50 94 SER A O 1
ATOM 716 N N . LEU A 1 95 ? 7.244 -8.685 -6.013 1.00 98.62 95 LEU A N 1
ATOM 717 C CA . LEU A 1 95 ? 8.297 -7.775 -6.441 1.00 98.62 95 LEU A CA 1
ATOM 718 C C . LEU A 1 95 ? 8.178 -7.532 -7.942 1.00 98.62 95 LEU A C 1
ATOM 720 O O . LEU A 1 95 ? 7.736 -8.407 -8.691 1.00 98.62 95 LEU A O 1
ATOM 724 N N . VAL A 1 96 ? 8.551 -6.335 -8.371 1.00 98.56 96 VAL A N 1
ATOM 725 C CA . VAL A 1 96 ? 8.429 -5.891 -9.758 1.00 98.56 96 VAL A CA 1
ATOM 726 C C . VAL A 1 96 ? 9.796 -5.479 -10.264 1.00 98.56 96 VAL A C 1
ATOM 728 O O . VAL A 1 96 ? 10.480 -4.697 -9.615 1.00 98.56 96 VAL A O 1
ATOM 731 N N . ILE A 1 97 ? 10.191 -6.003 -11.421 1.00 98.12 97 ILE A N 1
ATOM 732 C CA . ILE A 1 97 ? 11.446 -5.629 -12.073 1.00 98.12 97 ILE A CA 1
ATOM 733 C C . ILE A 1 97 ? 11.284 -4.214 -12.660 1.00 98.12 97 ILE A C 1
ATOM 735 O O . ILE A 1 97 ? 10.475 -4.054 -13.579 1.00 98.12 97 ILE A O 1
ATOM 739 N N . PRO A 1 98 ? 12.026 -3.200 -12.169 1.00 96.00 98 PRO A N 1
ATOM 740 C CA . PRO A 1 98 ? 12.063 -1.883 -12.797 1.00 96.00 98 PRO A CA 1
ATOM 741 C C . PRO A 1 98 ? 12.923 -1.912 -14.070 1.00 96.00 98 PRO A C 1
ATOM 743 O O . PRO A 1 98 ? 13.800 -2.764 -14.225 1.00 96.00 98 PRO A O 1
ATOM 746 N N . GLU A 1 99 ? 12.709 -0.958 -14.976 1.00 92.12 99 GLU A N 1
ATOM 747 C CA . GLU A 1 99 ? 13.581 -0.742 -16.138 1.00 92.12 99 GLU A CA 1
ATOM 748 C C . GLU A 1 99 ? 14.950 -0.188 -15.701 1.00 92.12 99 GLU A C 1
ATOM 750 O O . GLU A 1 99 ? 15.989 -0.512 -16.285 1.00 92.12 99 GLU A O 1
ATOM 755 N N . GLY A 1 100 ? 14.957 0.643 -14.652 1.00 89.00 100 GLY A N 1
ATOM 756 C CA . GLY A 1 100 ? 16.159 1.226 -14.055 1.00 89.00 100 GLY A CA 1
ATOM 757 C C . GLY A 1 100 ? 16.790 0.399 -12.928 1.00 89.00 100 GLY A C 1
ATOM 758 O O . GLY A 1 100 ? 16.287 -0.633 -12.499 1.00 89.00 100 GLY A O 1
ATOM 759 N N . ARG A 1 101 ? 17.916 0.884 -12.388 1.00 92.44 101 ARG A N 1
ATOM 760 C CA . ARG A 1 101 ? 18.512 0.321 -11.161 1.00 92.44 101 ARG A CA 1
ATOM 761 C C . ARG A 1 101 ? 17.838 0.889 -9.919 1.00 92.44 101 ARG A C 1
ATOM 763 O O . ARG A 1 101 ? 17.557 2.087 -9.860 1.00 92.44 101 ARG A O 1
ATOM 770 N N . ILE A 1 102 ? 17.699 0.062 -8.885 1.00 96.00 102 ILE A N 1
ATOM 771 C CA . ILE A 1 102 ? 17.289 0.544 -7.562 1.00 96.00 102 ILE A CA 1
ATOM 772 C C . ILE A 1 102 ? 18.454 1.315 -6.935 1.00 96.00 102 ILE A C 1
ATOM 774 O O . ILE A 1 102 ? 19.579 0.819 -6.847 1.00 96.00 102 ILE A O 1
ATOM 778 N N . SER A 1 103 ? 18.198 2.559 -6.527 1.00 96.81 103 SER A N 1
ATOM 779 C CA . SER A 1 103 ? 19.229 3.391 -5.907 1.00 96.81 103 SER A CA 1
ATOM 780 C C . SER A 1 103 ? 19.528 2.932 -4.472 1.00 96.81 103 SER A C 1
ATOM 782 O O . SER A 1 103 ? 18.626 2.450 -3.785 1.00 96.81 103 SER A O 1
ATOM 784 N N . PRO A 1 104 ? 20.747 3.168 -3.946 1.00 97.19 104 PRO A N 1
ATOM 785 C CA . PRO A 1 104 ? 21.065 2.854 -2.552 1.00 97.19 104 PRO A CA 1
ATOM 786 C C . PRO A 1 104 ? 20.137 3.538 -1.540 1.00 97.19 104 PRO A C 1
ATOM 788 O O . PRO A 1 104 ? 19.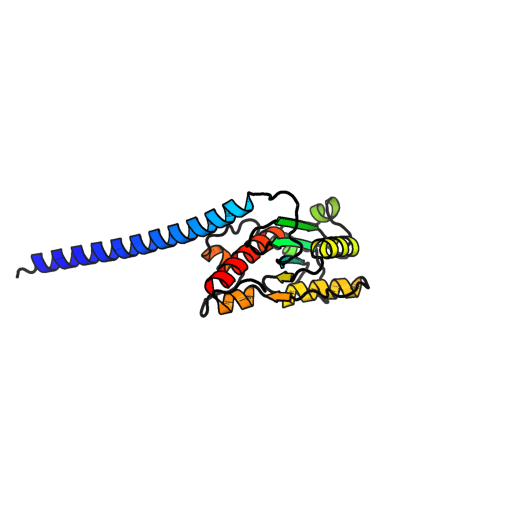906 3.004 -0.460 1.00 97.19 104 PRO A O 1
ATOM 791 N N . ALA A 1 105 ? 19.594 4.712 -1.880 1.00 97.38 105 ALA A N 1
ATOM 792 C CA . ALA A 1 105 ? 18.628 5.410 -1.039 1.00 97.38 105 ALA A CA 1
ATOM 793 C C . ALA A 1 105 ? 17.296 4.650 -0.959 1.00 97.38 105 ALA A C 1
ATOM 795 O O . ALA A 1 105 ? 16.766 4.487 0.137 1.00 97.38 105 ALA A O 1
ATOM 796 N N . ILE A 1 106 ? 16.797 4.136 -2.089 1.00 97.31 106 ILE A N 1
ATOM 797 C CA . ILE A 1 106 ? 15.574 3.322 -2.128 1.00 97.31 106 ILE A CA 1
ATOM 798 C C . ILE A 1 106 ? 15.801 1.967 -1.460 1.00 97.31 106 ILE A C 1
ATOM 800 O O . ILE A 1 106 ? 14.959 1.544 -0.676 1.00 97.31 106 ILE A O 1
ATOM 804 N N . THR A 1 107 ? 16.951 1.322 -1.665 1.00 97.19 107 THR A N 1
ATOM 805 C CA . THR A 1 107 ? 17.287 0.081 -0.950 1.00 97.19 107 THR A CA 1
ATOM 806 C C . THR A 1 107 ? 17.391 0.301 0.553 1.00 97.19 107 THR A C 1
ATOM 808 O O . THR A 1 107 ? 16.901 -0.513 1.325 1.00 97.19 107 THR A O 1
ATOM 811 N N . LYS A 1 108 ? 17.983 1.411 1.003 1.00 96.06 108 LYS A N 1
ATOM 812 C CA . LYS A 1 108 ? 18.026 1.742 2.432 1.00 96.06 108 LYS A CA 1
ATOM 813 C C . LYS A 1 108 ? 16.631 2.001 3.003 1.00 96.06 108 LYS A C 1
ATOM 815 O O . LYS A 1 108 ? 16.395 1.668 4.158 1.00 96.06 108 LYS A O 1
ATOM 820 N N . LEU A 1 109 ? 15.759 2.635 2.220 1.00 95.00 109 LEU A N 1
ATOM 821 C CA . LEU A 1 109 ? 14.399 2.954 2.633 1.00 95.00 109 LEU A CA 1
ATOM 822 C C . LEU A 1 109 ? 13.551 1.687 2.736 1.00 95.00 109 LEU A C 1
ATOM 824 O O . LEU A 1 109 ? 12.993 1.435 3.789 1.00 95.00 109 LEU A O 1
ATOM 828 N N . THR A 1 110 ? 13.515 0.894 1.666 1.00 95.94 110 THR A N 1
ATOM 829 C CA . THR A 1 110 ? 12.570 -0.219 1.483 1.00 95.94 110 THR A CA 1
ATOM 830 C C . THR A 1 110 ? 13.142 -1.586 1.855 1.00 95.94 110 THR A C 1
ATOM 832 O O . THR A 1 110 ? 12.425 -2.570 1.974 1.00 95.94 110 THR A O 1
ATOM 835 N N . GLY A 1 111 ? 14.464 -1.713 1.977 1.00 96.06 111 GLY A N 1
ATOM 836 C CA . GLY A 1 111 ? 15.139 -3.008 2.094 1.00 96.06 111 GLY A CA 1
ATOM 837 C C . GLY A 1 111 ? 15.131 -3.846 0.808 1.00 96.06 111 GLY A C 1
ATOM 838 O O . GLY A 1 111 ? 15.668 -4.952 0.816 1.00 96.06 111 GLY A O 1
ATOM 839 N N . ILE A 1 112 ? 14.551 -3.346 -0.289 1.00 97.12 112 ILE A N 1
ATOM 840 C CA . ILE A 1 112 ? 14.547 -4.022 -1.588 1.00 97.12 112 ILE A CA 1
ATOM 841 C C . ILE A 1 112 ? 15.849 -3.678 -2.311 1.00 97.12 112 ILE A C 1
ATOM 843 O O . ILE A 1 112 ? 16.122 -2.520 -2.648 1.00 97.12 112 ILE A O 1
ATOM 847 N N . ASP A 1 113 ? 16.675 -4.692 -2.542 1.00 96.00 113 ASP A N 1
ATOM 848 C CA . ASP A 1 113 ? 17.920 -4.563 -3.288 1.00 96.00 113 ASP A CA 1
ATOM 849 C C . ASP A 1 113 ? 17.824 -5.193 -4.685 1.00 96.00 113 ASP A C 1
ATOM 851 O O . ASP A 1 113 ? 16.857 -5.865 -5.058 1.00 96.00 113 ASP A O 1
ATOM 855 N N . GLN A 1 114 ? 18.855 -4.949 -5.491 1.00 95.31 114 GLN A N 1
ATOM 856 C CA . GLN A 1 114 ? 18.914 -5.453 -6.858 1.00 95.31 114 GLN A CA 1
ATOM 857 C C . GLN A 1 114 ? 18.962 -6.990 -6.925 1.00 95.31 114 GLN A C 1
ATOM 859 O O . GLN A 1 114 ? 18.535 -7.562 -7.926 1.00 95.31 114 GLN A O 1
ATOM 864 N N . MET A 1 115 ? 19.486 -7.654 -5.888 1.00 96.62 115 MET A N 1
ATOM 865 C CA . MET A 1 115 ? 19.614 -9.110 -5.839 1.00 96.62 115 MET A CA 1
ATOM 866 C C . MET A 1 115 ? 18.252 -9.763 -5.602 1.00 96.62 115 MET A C 1
ATOM 868 O O . MET A 1 115 ? 17.909 -10.710 -6.304 1.00 96.62 115 MET A O 1
ATOM 872 N N . MET A 1 116 ? 17.454 -9.207 -4.691 1.00 96.62 116 MET A N 1
ATOM 873 C CA . MET A 1 116 ? 16.085 -9.634 -4.418 1.00 96.62 116 MET A CA 1
ATOM 874 C C . MET A 1 116 ? 15.213 -9.527 -5.675 1.00 96.62 116 MET A C 1
ATOM 876 O O . MET A 1 116 ? 14.507 -10.465 -6.030 1.00 96.62 116 MET A O 1
ATOM 880 N N . ILE A 1 117 ? 15.328 -8.422 -6.417 1.00 97.00 117 ILE A N 1
ATOM 881 C CA . ILE A 1 117 ? 14.611 -8.241 -7.689 1.00 97.00 117 ILE A CA 1
ATOM 882 C C . ILE A 1 117 ? 15.068 -9.239 -8.753 1.00 97.00 117 ILE A C 1
ATOM 884 O O . ILE A 1 117 ? 14.241 -9.749 -9.501 1.00 97.00 117 ILE A O 1
ATOM 888 N N . ALA A 1 118 ? 16.367 -9.533 -8.832 1.00 95.25 118 ALA A N 1
ATOM 889 C CA . ALA A 1 118 ? 16.886 -10.505 -9.791 1.00 95.25 118 ALA A CA 1
ATOM 890 C C . ALA A 1 118 ? 16.439 -11.947 -9.488 1.00 95.25 118 ALA A C 1
ATOM 892 O O . ALA A 1 118 ? 16.380 -12.762 -10.405 1.00 95.25 118 ALA A O 1
ATOM 893 N N . GLN A 1 119 ? 16.160 -12.262 -8.220 1.00 96.94 119 GLN A N 1
ATOM 894 C CA . GLN A 1 119 ? 15.732 -13.591 -7.776 1.00 96.94 119 GLN A CA 1
ATOM 895 C C . GLN A 1 119 ? 14.214 -13.778 -7.869 1.00 96.94 119 GLN A C 1
ATOM 897 O O . GLN A 1 119 ? 13.761 -14.784 -8.409 1.00 96.94 119 GLN A O 1
ATOM 902 N N . ASP A 1 120 ? 13.449 -12.805 -7.374 1.00 97.25 120 ASP A N 1
ATOM 903 C CA . ASP A 1 120 ? 12.014 -12.955 -7.103 1.00 97.25 120 ASP A CA 1
ATOM 904 C C . ASP A 1 120 ? 11.133 -11.947 -7.866 1.00 97.25 120 ASP A C 1
ATOM 906 O O . ASP A 1 120 ? 9.901 -12.017 -7.809 1.00 97.25 120 ASP A O 1
ATOM 910 N N . GLY A 1 121 ? 11.738 -10.974 -8.553 1.00 97.88 121 GLY A N 1
ATOM 911 C CA . GLY A 1 121 ? 11.014 -9.960 -9.313 1.00 97.88 121 GLY A CA 1
ATOM 912 C C . GLY A 1 121 ? 10.323 -10.541 -10.545 1.00 97.88 121 GLY A C 1
ATOM 913 O O . GLY A 1 121 ? 10.859 -11.412 -11.228 1.00 97.88 121 GLY A O 1
ATOM 914 N N . VAL A 1 122 ? 9.144 -10.007 -10.872 1.00 98.62 122 VAL A N 1
ATOM 915 C CA . VAL A 1 122 ? 8.422 -10.333 -12.114 1.00 98.62 122 VAL A CA 1
ATOM 916 C C . VAL A 1 122 ? 8.213 -9.085 -12.981 1.00 98.62 122 VAL A C 1
ATOM 918 O O . VAL A 1 122 ? 8.287 -7.961 -12.470 1.00 98.62 122 VAL A O 1
ATOM 921 N N . PRO A 1 123 ? 7.939 -9.228 -14.291 1.00 98.12 123 PRO A N 1
ATOM 922 C CA . PRO A 1 123 ? 7.612 -8.089 -15.143 1.00 98.12 123 PRO A CA 1
ATOM 923 C C . PRO A 1 123 ? 6.378 -7.324 -14.644 1.00 98.12 123 PRO A C 1
ATOM 925 O O . PRO A 1 123 ? 5.408 -7.931 -14.182 1.00 98.12 123 PRO A O 1
ATOM 928 N N . LEU A 1 124 ? 6.366 -5.996 -14.820 1.00 98.19 124 LEU A N 1
ATOM 929 C CA . LEU A 1 124 ? 5.263 -5.125 -14.384 1.00 98.19 124 LEU A CA 1
ATOM 930 C C . LEU A 1 124 ? 3.887 -5.629 -14.846 1.00 98.19 124 LEU A C 1
ATOM 932 O O . LEU A 1 124 ? 2.957 -5.705 -14.046 1.00 98.19 124 LEU A O 1
ATOM 936 N N . GLY A 1 125 ? 3.755 -6.030 -16.114 1.00 98.06 125 GLY A N 1
ATOM 937 C CA . GLY A 1 125 ? 2.495 -6.554 -16.654 1.00 98.06 125 GLY A CA 1
ATOM 938 C C . GLY A 1 125 ? 1.981 -7.805 -15.937 1.00 98.06 125 GLY A C 1
ATOM 939 O O . GLY A 1 125 ? 0.772 -7.947 -15.733 1.00 98.06 125 GLY A O 1
ATOM 940 N N . GLU A 1 126 ? 2.884 -8.691 -15.510 1.00 98.31 126 GLU A N 1
ATOM 941 C CA . GLU A 1 126 ? 2.525 -9.894 -14.759 1.00 98.31 126 GLU A CA 1
ATOM 942 C C . GLU A 1 126 ? 2.042 -9.526 -13.352 1.00 98.31 126 GLU A C 1
ATOM 944 O O . GLU A 1 126 ? 0.947 -9.932 -12.951 1.00 98.31 126 GLU A O 1
ATOM 949 N N . ALA A 1 127 ? 2.808 -8.702 -12.628 1.00 98.50 127 ALA A N 1
ATOM 950 C CA . ALA A 1 127 ? 2.443 -8.248 -11.288 1.00 98.50 127 ALA A CA 1
ATOM 951 C C . ALA A 1 127 ? 1.090 -7.518 -11.284 1.00 98.50 127 ALA A C 1
ATOM 953 O O . ALA A 1 127 ? 0.226 -7.820 -10.461 1.00 98.50 127 ALA A O 1
ATOM 954 N N . MET A 1 128 ? 0.865 -6.625 -12.252 1.00 98.38 128 MET A N 1
ATOM 955 C CA . MET A 1 128 ? -0.390 -5.884 -12.419 1.00 98.38 128 MET A CA 1
ATOM 956 C C . MET A 1 128 ? -1.576 -6.803 -12.733 1.00 98.38 128 MET A C 1
ATOM 958 O O . MET A 1 128 ? -2.665 -6.615 -12.188 1.00 98.38 128 MET A O 1
ATOM 962 N N . SER A 1 129 ? -1.384 -7.818 -13.582 1.00 98.25 129 SER A N 1
ATOM 963 C CA . SER A 1 129 ? -2.438 -8.786 -13.928 1.00 98.25 129 SER A CA 1
ATOM 964 C C . SER A 1 129 ? -2.805 -9.676 -12.741 1.00 98.25 129 SER A C 1
ATOM 966 O O . SER A 1 129 ? -3.988 -9.919 -12.476 1.00 98.25 129 SER A O 1
ATOM 968 N N . ARG A 1 130 ? -1.799 -10.118 -11.979 1.00 98.44 130 ARG A N 1
ATOM 969 C CA . ARG A 1 130 ? -1.993 -10.897 -10.752 1.00 98.44 130 ARG A CA 1
ATOM 970 C C . ARG A 1 130 ? -2.672 -10.062 -9.670 1.00 98.44 130 ARG A C 1
ATOM 972 O O . ARG A 1 130 ? -3.638 -10.532 -9.077 1.00 98.44 130 ARG A O 1
ATOM 979 N N . PHE A 1 131 ? -2.241 -8.815 -9.468 1.00 98.56 131 PHE A N 1
ATOM 980 C CA . PHE A 1 131 ? -2.867 -7.908 -8.506 1.00 98.56 131 PHE A CA 1
ATOM 981 C C . PHE A 1 131 ? -4.311 -7.569 -8.888 1.00 98.56 131 PHE A C 1
ATOM 983 O O . PHE A 1 131 ? -5.182 -7.582 -8.027 1.00 98.56 131 PHE A O 1
ATOM 990 N N . ARG A 1 132 ? -4.609 -7.345 -10.175 1.00 97.94 132 ARG A N 1
ATOM 991 C CA . ARG A 1 132 ? -5.989 -7.162 -10.656 1.00 97.94 132 ARG A CA 1
ATOM 992 C C . ARG A 1 132 ? -6.863 -8.378 -10.372 1.00 97.94 132 ARG A C 1
ATOM 994 O O . ARG A 1 132 ? -7.977 -8.221 -9.888 1.00 97.94 132 ARG A O 1
ATOM 1001 N N . SER A 1 133 ? -6.358 -9.575 -10.661 1.00 97.25 133 SER A N 1
ATOM 1002 C CA . SER A 1 133 ? -7.085 -10.826 -10.404 1.00 97.25 133 SER A CA 1
ATOM 1003 C C . SER A 1 133 ? -7.313 -11.041 -8.909 1.00 97.25 133 SER A C 1
ATOM 1005 O O . SER A 1 133 ? -8.390 -11.459 -8.496 1.00 97.25 133 SER A O 1
ATOM 1007 N N . PHE A 1 134 ? -6.311 -10.707 -8.093 1.00 97.50 134 PHE A N 1
ATOM 1008 C CA . PHE A 1 134 ? -6.435 -10.689 -6.645 1.00 97.50 134 PHE A CA 1
ATOM 1009 C C . PHE A 1 134 ? -7.506 -9.689 -6.204 1.00 97.50 134 PHE A C 1
ATOM 1011 O O . PHE A 1 134 ? -8.413 -10.074 -5.481 1.00 97.50 134 PHE A O 1
ATOM 1018 N N . ALA A 1 135 ? -7.454 -8.437 -6.657 1.00 96.31 135 ALA A N 1
ATOM 1019 C CA . ALA A 1 135 ? -8.383 -7.396 -6.237 1.00 96.31 135 ALA A CA 1
ATOM 1020 C C . ALA A 1 135 ? -9.839 -7.663 -6.654 1.00 96.31 135 ALA A C 1
ATOM 1022 O O . ALA A 1 135 ? -10.759 -7.379 -5.884 1.00 96.31 135 ALA A O 1
ATOM 1023 N N . GLY A 1 136 ? -10.048 -8.212 -7.855 1.00 94.94 136 GLY A N 1
ATOM 1024 C CA . GLY A 1 136 ? -11.375 -8.328 -8.456 1.00 94.94 136 GLY A CA 1
ATOM 1025 C C . GLY A 1 136 ? -12.065 -6.963 -8.527 1.00 94.94 136 GLY A C 1
ATOM 1026 O O . GLY A 1 136 ? -11.421 -5.949 -8.800 1.00 94.94 136 GLY A O 1
ATOM 1027 N N . ASP A 1 137 ? -13.358 -6.933 -8.210 1.00 93.25 137 ASP A N 1
ATOM 1028 C CA . ASP A 1 137 ? -14.171 -5.709 -8.190 1.00 93.25 137 ASP A CA 1
ATOM 1029 C C . ASP A 1 137 ? -14.254 -5.055 -6.797 1.00 93.25 137 ASP A C 1
ATOM 1031 O O . ASP A 1 137 ? -15.018 -4.111 -6.588 1.00 93.25 137 ASP A O 1
ATOM 1035 N N . LEU A 1 138 ? -13.477 -5.539 -5.819 1.00 94.69 138 LEU A N 1
ATOM 1036 C CA . LEU A 1 138 ? -13.523 -5.010 -4.456 1.00 94.69 138 LEU A CA 1
ATOM 1037 C C . LEU A 1 138 ? -12.997 -3.567 -4.396 1.00 94.69 138 LEU A C 1
ATOM 1039 O O . LEU A 1 138 ? -12.023 -3.238 -5.076 1.00 94.69 138 LEU A O 1
ATOM 1043 N N . PRO A 1 139 ? -13.568 -2.707 -3.539 1.00 96.69 139 PRO A N 1
ATOM 1044 C CA . PRO A 1 139 ? -12.997 -1.398 -3.246 1.00 96.69 139 PRO A CA 1
ATOM 1045 C C . PRO A 1 139 ? -11.526 -1.495 -2.830 1.00 96.69 139 PRO A C 1
ATOM 1047 O O . PRO A 1 139 ? -11.150 -2.372 -2.048 1.00 96.69 139 PRO A O 1
ATOM 1050 N N . LEU A 1 140 ? -10.703 -0.572 -3.324 1.00 98.00 140 LEU A N 1
ATOM 1051 C CA . LEU A 1 140 ? -9.281 -0.491 -3.007 1.00 98.00 140 LEU A CA 1
ATOM 1052 C C . LEU A 1 140 ? -9.023 0.592 -1.958 1.00 98.00 140 LEU A C 1
ATOM 1054 O O . LEU A 1 140 ? -9.521 1.715 -2.049 1.00 98.00 140 LEU A O 1
ATOM 1058 N N . VAL A 1 141 ? -8.206 0.267 -0.965 1.00 98.50 141 VAL A N 1
ATOM 1059 C CA . VAL A 1 141 ? -7.808 1.155 0.126 1.00 98.50 141 VAL A CA 1
ATOM 1060 C C . VAL A 1 141 ? -6.292 1.249 0.139 1.00 98.50 141 VAL A C 1
ATOM 1062 O O . VAL A 1 141 ? -5.629 0.233 0.292 1.00 98.50 141 VAL A O 1
ATOM 1065 N N . ALA A 1 142 ? -5.749 2.457 0.060 1.00 98.56 142 ALA A N 1
ATOM 1066 C CA . ALA A 1 142 ? -4.341 2.697 0.377 1.00 98.56 142 ALA A CA 1
ATOM 1067 C C . ALA A 1 142 ? -4.243 3.714 1.512 1.00 98.56 142 ALA A C 1
ATOM 1069 O O . ALA A 1 142 ? -5.205 4.452 1.787 1.00 98.56 142 ALA A O 1
ATOM 1070 N N . PHE A 1 143 ? -3.088 3.783 2.176 1.00 98.44 143 PHE A N 1
ATOM 1071 C CA . PHE A 1 143 ? -2.916 4.772 3.232 1.00 98.44 143 PHE A CA 1
ATOM 1072 C C . PHE A 1 143 ? -3.011 6.185 2.665 1.00 98.44 143 PHE A C 1
ATOM 1074 O O . PHE A 1 143 ? -3.831 6.977 3.128 1.00 98.44 143 PHE A O 1
ATOM 1081 N N . ASN A 1 144 ? -2.256 6.461 1.602 1.00 97.88 144 ASN A N 1
ATOM 1082 C CA . ASN A 1 144 ? -2.300 7.709 0.856 1.00 97.88 144 ASN A CA 1
ATOM 1083 C C . ASN A 1 144 ? -2.794 7.460 -0.576 1.00 97.88 144 ASN A C 1
ATOM 1085 O O . ASN A 1 144 ? -2.049 7.622 -1.536 1.00 97.88 144 ASN A O 1
ATOM 1089 N N . ALA A 1 145 ? -4.075 7.102 -0.720 1.00 97.81 145 ALA A N 1
ATOM 1090 C CA . ALA A 1 145 ? -4.656 6.652 -1.990 1.00 97.81 145 ALA A CA 1
ATOM 1091 C C . ALA A 1 145 ? -4.295 7.476 -3.243 1.00 97.81 145 ALA A C 1
ATOM 1093 O O . ALA A 1 145 ? -4.072 6.848 -4.273 1.00 97.81 145 ALA A O 1
ATOM 1094 N N . PRO A 1 146 ? -4.203 8.824 -3.226 1.00 97.88 146 PRO A N 1
ATOM 1095 C CA . PRO A 1 146 ? -3.757 9.576 -4.401 1.00 97.88 146 PRO A CA 1
ATOM 1096 C C . PRO A 1 146 ? -2.377 9.162 -4.937 1.00 97.88 146 PRO A C 1
ATOM 1098 O O . PRO A 1 146 ? -2.189 9.152 -6.151 1.00 97.88 146 PRO A O 1
ATOM 1101 N N . PHE A 1 147 ? -1.439 8.810 -4.052 1.00 98.19 147 PHE A N 1
ATOM 1102 C CA . PHE A 1 147 ? -0.094 8.363 -4.413 1.00 98.19 147 PHE A CA 1
ATOM 1103 C C . PHE A 1 147 ? -0.142 6.994 -5.097 1.00 98.19 147 PHE A C 1
ATOM 1105 O O . PHE A 1 147 ? 0.167 6.884 -6.285 1.00 98.19 147 PHE A O 1
ATOM 1112 N N . ASP A 1 148 ? -0.626 5.974 -4.387 1.00 98.38 148 ASP A N 1
ATOM 1113 C CA . ASP A 1 148 ? -0.645 4.592 -4.869 1.00 98.38 148 ASP A CA 1
ATOM 1114 C C . ASP A 1 148 ? -1.518 4.428 -6.117 1.00 98.38 148 ASP A C 1
ATOM 1116 O O . ASP A 1 148 ? -1.128 3.790 -7.095 1.00 98.38 148 ASP A O 1
ATOM 1120 N N . LYS A 1 149 ? -2.690 5.080 -6.138 1.00 98.06 149 LYS A N 1
ATOM 1121 C CA . LYS A 1 149 ? -3.568 5.117 -7.316 1.00 98.06 149 LYS A CA 1
ATOM 1122 C C . LYS A 1 149 ? -2.864 5.745 -8.517 1.00 98.06 149 LYS A C 1
ATOM 1124 O O . LYS A 1 149 ? -3.058 5.273 -9.636 1.00 98.06 149 LYS A O 1
ATOM 1129 N N . GLY A 1 150 ? -2.078 6.801 -8.301 1.00 98.06 150 GLY A N 1
ATOM 1130 C CA . GLY A 1 150 ? -1.316 7.473 -9.352 1.00 98.06 150 GLY A CA 1
ATOM 1131 C C . GLY A 1 150 ? -0.345 6.519 -10.043 1.00 98.06 150 GLY A C 1
ATOM 1132 O O . GLY A 1 150 ? -0.390 6.382 -11.265 1.00 98.06 150 GLY A O 1
ATOM 1133 N N . PHE A 1 151 ? 0.455 5.793 -9.260 1.00 98.56 151 PHE A N 1
ATOM 1134 C CA . PHE A 1 151 ? 1.361 4.762 -9.773 1.00 98.56 151 PHE A CA 1
ATOM 1135 C C . PHE A 1 151 ? 0.615 3.612 -10.452 1.00 98.56 151 PHE A C 1
ATOM 1137 O O . PHE A 1 151 ? 0.963 3.231 -11.568 1.00 98.56 151 PHE A O 1
ATOM 1144 N N . LEU A 1 152 ? -0.453 3.101 -9.835 1.00 97.94 152 LEU A N 1
ATOM 1145 C CA . LEU A 1 152 ? -1.235 1.990 -10.380 1.00 97.94 152 LEU A CA 1
ATOM 1146 C C . LEU A 1 152 ? -1.872 2.342 -11.737 1.00 97.94 152 LEU A C 1
ATOM 1148 O O . LEU A 1 152 ? -1.841 1.547 -12.679 1.00 97.94 152 LEU A O 1
ATOM 1152 N N . HIS A 1 153 ? -2.435 3.545 -11.864 1.00 97.56 153 HIS A N 1
ATOM 1153 C CA . HIS A 1 153 ? -3.030 4.021 -13.114 1.00 97.56 153 HIS A CA 1
ATOM 1154 C C . HIS A 1 153 ? -1.969 4.338 -14.171 1.00 97.56 153 HIS A C 1
ATOM 1156 O O . HIS A 1 153 ? -2.178 4.026 -15.344 1.00 97.56 153 HIS A O 1
ATOM 1162 N N . HIS A 1 154 ? -0.828 4.908 -13.776 1.00 97.62 154 HIS A N 1
ATOM 1163 C CA . HIS A 1 154 ? 0.285 5.132 -14.695 1.00 97.62 154 HIS A CA 1
ATOM 1164 C C . HIS A 1 154 ? 0.842 3.806 -15.232 1.00 97.62 154 HIS A C 1
ATOM 1166 O O . HIS A 1 154 ? 1.048 3.669 -16.435 1.00 97.62 154 HIS A O 1
ATOM 1172 N N . ALA A 1 155 ? 0.990 2.792 -14.376 1.00 97.50 155 ALA A N 1
ATOM 1173 C CA . ALA A 1 155 ? 1.375 1.446 -14.789 1.00 97.50 155 ALA A CA 1
ATOM 1174 C C . ALA A 1 155 ? 0.367 0.838 -15.780 1.00 97.50 155 ALA A C 1
ATOM 1176 O O . ALA A 1 155 ? 0.776 0.244 -16.776 1.00 97.50 155 ALA A O 1
ATOM 1177 N N . CYS A 1 156 ? -0.943 1.038 -15.570 1.00 97.50 156 CYS A N 1
ATOM 1178 C CA . CYS A 1 156 ? -1.953 0.622 -16.551 1.00 97.50 156 CYS A CA 1
ATOM 1179 C C . CYS A 1 156 ? -1.738 1.311 -17.905 1.00 97.50 156 CYS A C 1
ATOM 1181 O O . CYS A 1 156 ? -1.750 0.641 -18.935 1.00 97.50 156 CYS A O 1
ATOM 1183 N N . PHE A 1 157 ? -1.486 2.624 -17.902 1.00 96.88 157 PHE A N 1
ATOM 1184 C CA . PHE A 1 157 ? -1.205 3.386 -19.117 1.00 96.88 157 PHE A CA 1
ATOM 1185 C C . PHE A 1 157 ? 0.043 2.871 -19.850 1.00 96.88 157 PHE A C 1
ATOM 1187 O O . PHE A 1 157 ? -0.053 2.577 -21.040 1.00 96.88 157 PHE A O 1
ATOM 1194 N N . ARG A 1 158 ? 1.181 2.683 -19.157 1.00 94.44 158 ARG A N 1
ATOM 1195 C CA . ARG A 1 158 ? 2.417 2.173 -19.788 1.00 94.44 158 ARG A CA 1
ATOM 1196 C C . ARG A 1 158 ? 2.226 0.798 -20.425 1.00 94.44 158 ARG A C 1
ATOM 1198 O O . ARG A 1 158 ? 2.796 0.524 -21.474 1.00 94.44 158 ARG A O 1
ATOM 1205 N N . MET A 1 159 ? 1.429 -0.058 -19.789 1.00 95.00 159 MET A N 1
ATOM 1206 C CA . MET A 1 159 ? 1.200 -1.434 -20.233 1.00 95.00 159 MET A CA 1
ATOM 1207 C C . MET A 1 159 ? 0.042 -1.578 -21.232 1.00 95.00 159 MET A C 1
ATOM 1209 O O . MET A 1 159 ? -0.255 -2.696 -21.649 1.00 95.00 159 MET A O 1
ATOM 1213 N N . GLY A 1 160 ? -0.654 -0.491 -21.588 1.00 96.69 160 GLY A N 1
ATOM 1214 C CA . GLY A 1 160 ? -1.860 -0.560 -22.421 1.00 96.69 160 GLY A CA 1
ATOM 1215 C C . GLY A 1 160 ? -3.010 -1.344 -21.770 1.00 96.69 160 GLY A C 1
ATOM 1216 O O . GLY A 1 160 ? -3.854 -1.903 -22.467 1.00 96.69 160 GLY A O 1
ATOM 1217 N N . MET A 1 161 ? -3.038 -1.420 -20.436 1.00 96.31 161 MET A N 1
ATOM 1218 C CA . MET A 1 161 ? -4.074 -2.119 -19.676 1.00 96.31 161 MET A CA 1
ATOM 1219 C C . MET A 1 161 ? -5.246 -1.177 -19.361 1.00 96.31 161 MET A C 1
ATOM 1221 O O . MET A 1 161 ? -5.035 0.020 -19.143 1.00 96.31 161 MET A O 1
ATOM 1225 N N . PRO A 1 162 ? -6.484 -1.694 -19.247 1.00 96.19 162 PRO A N 1
ATOM 1226 C CA . PRO A 1 162 ? -7.605 -0.911 -18.741 1.00 96.19 162 PRO A CA 1
ATOM 1227 C C . PRO A 1 162 ? -7.292 -0.332 -17.360 1.00 96.19 162 PRO A C 1
ATOM 1229 O O . PRO A 1 162 ? -6.666 -0.997 -16.537 1.00 96.19 162 PRO A O 1
ATOM 1232 N N . VAL A 1 163 ? -7.766 0.874 -17.057 1.00 96.06 163 VAL A N 1
ATOM 1233 C CA . VAL A 1 163 ? -7.663 1.420 -15.694 1.00 96.06 163 VAL A CA 1
ATOM 1234 C C . VAL A 1 163 ? -8.452 0.562 -14.694 1.00 96.06 163 VAL A C 1
ATOM 1236 O O . VAL A 1 163 ? -9.330 -0.220 -15.072 1.00 96.06 163 VAL A O 1
ATOM 1239 N N . PHE A 1 164 ? -8.122 0.654 -13.406 1.00 94.00 164 PHE A N 1
ATOM 1240 C CA . PHE A 1 164 ? -8.904 -0.013 -12.364 1.00 94.00 164 PHE A CA 1
ATOM 1241 C C . PHE A 1 164 ? -10.267 0.679 -12.235 1.00 94.00 164 PHE A C 1
ATOM 1243 O O . PHE A 1 164 ? -10.332 1.890 -12.025 1.00 94.00 164 PHE A O 1
ATOM 1250 N N . GLY A 1 165 ? -11.349 -0.091 -12.391 1.00 91.25 165 GLY A N 1
ATOM 1251 C CA . GLY A 1 165 ? -12.728 0.393 -12.239 1.00 91.25 165 GLY A CA 1
ATOM 1252 C C . GLY A 1 165 ? -13.197 0.461 -10.782 1.00 91.25 165 GLY A C 1
ATOM 1253 O O . GLY A 1 165 ? -14.288 0.951 -10.509 1.00 91.25 165 GLY A O 1
ATOM 1254 N N . ASN A 1 166 ? -12.374 -0.029 -9.855 1.00 94.81 166 ASN A N 1
ATOM 1255 C CA . ASN A 1 166 ? -12.647 -0.085 -8.426 1.00 94.81 166 ASN A CA 1
ATOM 1256 C C . ASN A 1 166 ? -12.804 1.324 -7.832 1.00 94.81 166 ASN A C 1
ATOM 1258 O O . ASN A 1 166 ? -12.139 2.279 -8.252 1.00 94.81 166 ASN A O 1
ATOM 1262 N N . SER A 1 167 ? -13.630 1.455 -6.791 1.00 95.50 167 SER A N 1
ATOM 1263 C CA . SER A 1 167 ? -13.592 2.649 -5.947 1.00 95.50 167 SER A CA 1
ATOM 1264 C C . SER A 1 167 ? -12.286 2.680 -5.150 1.00 95.50 167 SER A C 1
ATOM 1266 O O . SER A 1 167 ? -11.777 1.645 -4.722 1.00 95.50 167 SER A O 1
ATOM 1268 N N . PHE A 1 168 ? -11.742 3.879 -4.941 1.00 97.06 168 PHE A N 1
ATOM 1269 C CA . PHE A 1 168 ? -10.534 4.087 -4.143 1.00 97.06 168 PHE A CA 1
ATOM 1270 C C . PHE A 1 168 ? -10.872 4.870 -2.880 1.00 97.06 168 PHE A C 1
ATOM 1272 O O . PHE A 1 168 ? -11.535 5.906 -2.949 1.00 97.06 168 PHE A O 1
ATOM 1279 N N . HIS A 1 169 ? -10.368 4.406 -1.741 1.00 97.50 169 HIS A N 1
ATOM 1280 C CA . HIS A 1 169 ? -10.576 5.024 -0.437 1.00 97.50 169 HIS A CA 1
ATOM 1281 C C . HIS A 1 169 ? -9.236 5.304 0.247 1.00 97.50 169 HIS A C 1
ATOM 1283 O O . HIS A 1 169 ? -8.296 4.515 0.171 1.00 97.50 169 HIS A O 1
ATOM 1289 N N . CYS A 1 170 ? -9.158 6.439 0.938 1.00 98.12 170 CYS A N 1
ATOM 1290 C CA . CYS A 1 170 ? -7.937 6.917 1.576 1.00 98.12 170 CYS A CA 1
ATOM 1291 C C . CYS A 1 170 ? -7.997 6.697 3.096 1.00 98.12 170 CYS A C 1
ATOM 1293 O O . CYS A 1 170 ? -8.802 7.323 3.802 1.00 98.12 170 CYS A O 1
ATOM 1295 N N . ALA A 1 171 ? -7.144 5.815 3.628 1.00 97.81 171 ALA A N 1
ATOM 1296 C CA . ALA A 1 171 ? -7.113 5.563 5.070 1.00 97.81 171 ALA A CA 1
ATOM 1297 C C . ALA A 1 171 ? -6.536 6.758 5.853 1.00 97.81 171 ALA A C 1
ATOM 1299 O O . ALA A 1 171 ? -6.936 6.984 6.998 1.00 97.81 171 ALA A O 1
ATOM 1300 N N . LEU A 1 172 ? -5.680 7.583 5.238 1.00 98.38 172 LEU A N 1
ATOM 1301 C CA . LEU A 1 172 ? -5.199 8.848 5.800 1.00 98.38 172 LEU A CA 1
ATOM 1302 C C . LEU A 1 172 ? -6.349 9.837 6.041 1.00 98.38 172 LEU A C 1
ATOM 1304 O O . LEU A 1 172 ? -6.469 10.401 7.129 1.00 98.38 172 LEU A O 1
ATOM 1308 N N . GLU A 1 173 ? -7.229 10.032 5.058 1.00 97.81 173 GLU A N 1
ATOM 1309 C CA . GLU A 1 173 ? -8.405 10.902 5.209 1.00 97.81 173 GLU A CA 1
ATOM 1310 C C . GLU A 1 173 ? -9.376 10.363 6.260 1.00 97.81 173 GLU A C 1
ATOM 1312 O O . GLU A 1 173 ? -9.874 11.113 7.104 1.00 97.81 173 GLU A O 1
ATOM 1317 N N . THR A 1 174 ? -9.594 9.047 6.261 1.00 97.19 174 THR A N 1
ATOM 1318 C CA . THR A 1 174 ? -10.432 8.383 7.267 1.00 97.19 174 THR A CA 1
ATOM 1319 C C . THR A 1 174 ? -9.845 8.561 8.672 1.00 97.19 174 THR A C 1
ATOM 1321 O O . THR A 1 174 ? -10.570 8.901 9.608 1.00 97.19 174 THR A O 1
ATOM 1324 N N . SER A 1 175 ? -8.522 8.448 8.817 1.00 97.62 175 SER A N 1
ATOM 1325 C CA . SER A 1 175 ? -7.808 8.679 10.079 1.00 97.62 175 SER A CA 1
ATOM 1326 C C . SER A 1 175 ? -7.925 10.128 10.560 1.00 97.62 175 SER A C 1
ATOM 1328 O O . SER A 1 175 ? -8.160 10.360 11.745 1.00 97.62 175 SER A O 1
ATOM 1330 N N . ARG A 1 176 ? -7.827 11.111 9.652 1.00 98.06 176 ARG A N 1
ATOM 1331 C CA . ARG A 1 176 ? -8.029 12.543 9.962 1.00 98.06 176 ARG A CA 1
ATOM 1332 C C . ARG A 1 176 ? -9.425 12.839 10.491 1.00 98.06 176 ARG A C 1
ATOM 1334 O O . ARG A 1 176 ? -9.573 13.634 11.414 1.00 98.06 176 ARG A O 1
ATOM 1341 N N . ARG A 1 177 ? -10.443 12.180 9.935 1.00 97.00 177 ARG A N 1
ATOM 1342 C CA . ARG A 1 177 ? -11.828 12.294 10.412 1.00 97.00 177 ARG A CA 1
ATOM 1343 C C . ARG A 1 177 ? -12.022 11.624 11.771 1.00 97.00 177 ARG A C 1
ATOM 1345 O O . ARG A 1 177 ? -12.702 12.180 12.625 1.00 97.00 177 ARG A O 1
ATOM 1352 N N . ALA A 1 178 ? -11.443 10.441 11.967 1.00 96.44 178 ALA A N 1
ATOM 1353 C CA . ALA A 1 178 ? -11.597 9.668 13.198 1.00 96.44 178 ALA A CA 1
ATOM 1354 C C . ALA A 1 178 ? -10.891 10.305 14.405 1.00 96.44 178 ALA A C 1
ATOM 1356 O O . ALA A 1 178 ? -11.383 10.219 15.535 1.00 96.44 178 ALA A O 1
ATOM 1357 N N . TRP A 1 179 ? -9.741 10.942 14.178 1.00 96.81 179 TRP A N 1
ATOM 1358 C CA . TRP A 1 179 ? -8.918 11.523 15.235 1.00 96.81 179 TRP A CA 1
ATOM 1359 C C . TRP A 1 179 ? -8.426 12.928 14.865 1.00 96.81 179 TRP A C 1
ATOM 1361 O O . TRP A 1 179 ? -7.236 13.091 14.614 1.00 96.81 179 TRP A O 1
ATOM 1371 N N . PRO A 1 180 ? -9.300 13.947 14.834 1.00 97.12 180 PRO A N 1
ATOM 1372 C CA . PRO A 1 180 ? -8.911 15.306 14.462 1.00 97.12 180 PRO A CA 1
ATOM 1373 C C . PRO A 1 180 ? -7.882 15.908 15.435 1.00 97.12 180 PRO A C 1
ATOM 1375 O O . PRO A 1 180 ? -7.856 15.578 16.620 1.00 97.12 180 PRO A O 1
ATOM 1378 N N . GLY A 1 181 ? -7.052 16.832 14.937 1.00 95.44 181 GLY A N 1
ATOM 1379 C CA . GLY A 1 181 ? -6.107 17.606 15.757 1.00 95.44 181 GLY A CA 1
ATOM 1380 C C . GLY A 1 181 ? -4.782 16.915 16.103 1.00 95.44 181 GLY A C 1
ATOM 1381 O O . GLY A 1 181 ? -4.021 17.442 16.910 1.00 95.44 181 GLY A O 1
ATOM 1382 N N . ARG A 1 182 ? -4.477 15.752 15.511 1.00 94.19 182 ARG A N 1
ATOM 1383 C CA . ARG A 1 182 ? -3.193 15.071 15.739 1.00 94.19 182 ARG A CA 1
ATOM 1384 C C . ARG A 1 182 ? -1.997 15.853 15.180 1.00 94.19 182 ARG A C 1
ATOM 1386 O O . ARG A 1 182 ? -2.117 16.438 14.103 1.00 94.19 182 ARG A O 1
ATOM 1393 N N . PRO A 1 183 ? -0.827 15.783 15.845 1.00 94.25 183 PRO A N 1
ATOM 1394 C CA . PRO A 1 183 ? 0.393 16.448 15.383 1.00 94.25 183 PRO A CA 1
ATOM 1395 C C . PRO A 1 183 ? 0.975 15.824 14.106 1.00 94.25 183 PRO A C 1
ATOM 1397 O O . PRO A 1 183 ? 1.657 16.502 13.345 1.00 94.25 183 PRO A O 1
ATOM 1400 N N . SER A 1 184 ? 0.713 14.538 13.856 1.00 96.69 184 SER A N 1
ATOM 1401 C CA . SER A 1 184 ? 1.173 13.815 12.671 1.00 96.69 184 SER A CA 1
ATOM 1402 C C . SER A 1 184 ? 0.130 12.794 12.225 1.00 96.69 184 SER A C 1
ATOM 1404 O O . SER A 1 184 ? -0.582 12.218 13.046 1.00 96.69 184 SER A O 1
ATOM 1406 N N . TYR A 1 185 ? 0.074 12.562 10.913 1.00 97.50 185 TYR A N 1
ATOM 1407 C CA . TYR A 1 185 ? -0.699 11.484 10.289 1.00 97.50 185 TYR A CA 1
ATOM 1408 C C . TYR A 1 185 ? 0.165 10.629 9.358 1.00 97.50 185 TYR A C 1
ATOM 1410 O O . TYR A 1 185 ? -0.344 10.022 8.420 1.00 97.50 185 TYR A O 1
ATOM 1418 N N . LYS A 1 186 ? 1.482 10.599 9.578 1.00 97.38 186 LYS A N 1
ATOM 1419 C CA . LYS A 1 186 ? 2.322 9.584 8.933 1.00 97.38 186 LYS A CA 1
ATOM 1420 C C . LYS A 1 186 ? 1.864 8.199 9.392 1.00 97.38 186 LYS A C 1
ATOM 1422 O O . LYS A 1 186 ? 1.465 8.054 10.549 1.00 97.38 186 LYS A O 1
ATOM 1427 N N . LEU A 1 187 ? 1.944 7.206 8.507 1.00 96.88 187 LEU A N 1
ATOM 1428 C CA . LEU A 1 187 ? 1.548 5.831 8.816 1.00 96.88 187 LEU A CA 1
ATOM 1429 C C . LEU A 1 187 ? 2.270 5.323 10.068 1.00 96.88 187 LEU A C 1
ATOM 1431 O O . LEU A 1 187 ? 1.607 4.899 11.010 1.00 96.88 187 LEU A O 1
ATOM 1435 N N . SER A 1 188 ? 3.596 5.479 10.127 1.00 95.25 188 SER A N 1
ATOM 1436 C CA . SER A 1 188 ? 4.406 5.092 11.286 1.00 95.25 188 SER A CA 1
ATOM 1437 C C . SER A 1 188 ? 4.008 5.806 12.570 1.00 95.25 188 SER A C 1
ATOM 1439 O O . SER A 1 188 ? 3.856 5.150 13.591 1.00 95.25 1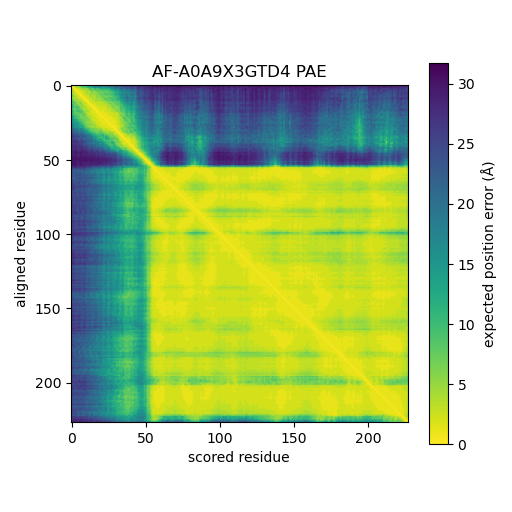88 SER A O 1
ATOM 1441 N N . ALA A 1 189 ? 3.731 7.111 12.528 1.00 96.06 189 ALA A N 1
ATOM 1442 C CA . ALA A 1 189 ? 3.291 7.845 13.717 1.00 96.06 189 ALA A CA 1
ATOM 1443 C C . ALA A 1 189 ? 1.944 7.324 14.255 1.00 96.06 189 ALA A C 1
ATOM 1445 O O . ALA A 1 189 ? 1.777 7.128 15.457 1.00 96.06 189 ALA A O 1
ATOM 1446 N N . LEU A 1 190 ? 0.972 7.065 13.371 1.00 96.69 190 LEU A N 1
ATOM 1447 C CA . LEU A 1 190 ? -0.320 6.511 13.785 1.00 96.69 190 LEU A CA 1
ATOM 1448 C C . LEU A 1 190 ? -0.200 5.053 14.253 1.00 96.69 190 LEU A C 1
ATOM 1450 O O . LEU A 1 190 ? -0.898 4.655 15.187 1.00 96.69 190 LEU A O 1
ATOM 1454 N N . ALA A 1 191 ? 0.667 4.268 13.611 1.00 93.75 191 ALA A N 1
ATOM 1455 C CA . ALA A 1 191 ? 0.930 2.876 13.951 1.00 93.75 191 ALA A CA 1
ATOM 1456 C C . ALA A 1 191 ? 1.630 2.744 15.313 1.00 93.75 191 ALA A C 1
ATOM 1458 O O . ALA A 1 191 ? 1.166 1.978 16.157 1.00 93.75 191 ALA A O 1
ATOM 1459 N N . GLU A 1 192 ? 2.668 3.545 15.564 1.00 93.25 192 GLU A N 1
ATOM 1460 C CA . GLU A 1 192 ? 3.378 3.621 16.845 1.00 93.25 192 GLU A CA 1
ATOM 1461 C C . GLU A 1 192 ? 2.415 3.968 17.976 1.00 93.25 192 GLU A C 1
ATOM 1463 O O . GLU A 1 192 ? 2.338 3.272 18.989 1.00 93.25 192 GLU A O 1
ATOM 1468 N N . GLU A 1 193 ? 1.600 5.005 17.776 1.00 92.06 193 GLU A N 1
ATOM 1469 C CA . GLU A 1 193 ? 0.568 5.348 18.735 1.00 92.06 193 GLU A CA 1
ATOM 1470 C C . GLU A 1 193 ? -0.385 4.171 18.973 1.00 92.06 193 GLU A C 1
ATOM 1472 O O . GLU A 1 193 ? -0.686 3.821 20.112 1.00 92.06 193 GLU A O 1
ATOM 1477 N N . ALA A 1 194 ? -0.861 3.516 17.921 1.00 89.62 194 ALA A N 1
ATOM 1478 C CA . ALA A 1 194 ? -1.728 2.353 18.054 1.00 89.62 194 ALA A CA 1
ATOM 1479 C C . ALA A 1 194 ? -1.070 1.148 18.765 1.00 89.62 194 ALA A C 1
ATOM 1481 O O . ALA A 1 194 ? -1.785 0.195 19.081 1.00 89.62 194 ALA A O 1
ATOM 1482 N N . GLY A 1 195 ? 0.233 1.199 19.062 1.00 89.19 195 GLY A N 1
ATOM 1483 C CA . GLY A 1 195 ? 0.996 0.104 19.657 1.00 89.19 195 GLY A CA 1
ATOM 1484 C C . GLY A 1 195 ? 1.301 -1.005 18.653 1.00 89.19 195 GLY A C 1
ATOM 1485 O O . GLY A 1 195 ? 1.407 -2.165 19.049 1.00 89.19 195 GLY A O 1
ATOM 1486 N N . LEU A 1 196 ? 1.364 -0.669 17.361 1.00 89.56 196 LEU A N 1
ATOM 1487 C CA . LEU A 1 196 ? 1.731 -1.595 16.296 1.00 89.56 196 LEU A CA 1
ATOM 1488 C C . LEU A 1 196 ? 3.246 -1.642 16.118 1.00 89.56 196 LEU A C 1
ATOM 1490 O O . LEU A 1 196 ? 3.947 -0.657 16.344 1.00 89.56 196 LEU A O 1
ATOM 1494 N N . ASP A 1 197 ? 3.727 -2.790 15.654 1.00 86.62 197 ASP A N 1
ATOM 1495 C CA . ASP A 1 197 ? 5.132 -2.980 15.323 1.00 86.62 197 ASP A CA 1
ATOM 1496 C C . ASP A 1 197 ? 5.534 -2.153 14.086 1.00 86.62 197 ASP A C 1
ATOM 1498 O O . ASP A 1 197 ? 4.840 -2.126 13.059 1.00 86.62 197 ASP A O 1
ATOM 1502 N N . LEU A 1 198 ? 6.679 -1.481 14.189 1.00 88.94 198 LEU A N 1
ATOM 1503 C CA . LEU A 1 198 ? 7.307 -0.713 13.114 1.00 88.94 198 LEU A CA 1
ATOM 1504 C C . LEU A 1 198 ? 8.422 -1.494 12.401 1.00 88.94 198 LEU A C 1
ATOM 1506 O O . LEU A 1 198 ? 9.025 -0.977 11.464 1.00 88.94 198 LEU A O 1
ATOM 1510 N N . ALA A 1 199 ? 8.684 -2.747 12.785 1.00 84.88 199 ALA A N 1
ATOM 1511 C CA . ALA A 1 199 ? 9.583 -3.618 12.040 1.00 84.88 199 ALA A CA 1
ATOM 1512 C C . ALA A 1 199 ? 9.139 -3.728 10.574 1.00 84.88 199 ALA A C 1
ATOM 1514 O O . ALA A 1 199 ? 7.959 -3.930 10.282 1.00 84.88 199 ALA A O 1
ATOM 1515 N N . ASN A 1 200 ? 10.087 -3.617 9.643 1.00 86.94 200 ASN A N 1
ATOM 1516 C CA . ASN A 1 200 ? 9.802 -3.585 8.206 1.00 86.94 200 ASN A CA 1
ATOM 1517 C C . ASN A 1 200 ? 8.889 -2.404 7.799 1.00 86.94 200 ASN A C 1
ATOM 1519 O O . ASN A 1 200 ? 7.957 -2.577 7.018 1.00 86.94 200 ASN A O 1
ATOM 1523 N N . GLU A 1 201 ? 9.081 -1.211 8.373 1.00 84.50 201 GLU A N 1
ATOM 1524 C CA . GLU A 1 201 ? 8.600 0.035 7.743 1.00 84.50 201 GLU A CA 1
ATOM 1525 C C . GLU A 1 201 ? 9.143 0.113 6.308 1.00 84.50 201 GLU A C 1
ATOM 1527 O O . GLU A 1 201 ? 10.302 -0.249 6.092 1.00 84.50 201 GLU A O 1
ATOM 1532 N N . HIS A 1 202 ? 8.307 0.531 5.348 1.00 87.94 202 HIS A N 1
ATOM 1533 C CA . HIS A 1 202 ? 8.622 0.544 3.910 1.00 87.94 202 HIS A CA 1
ATOM 1534 C C . HIS A 1 202 ? 8.814 -0.847 3.290 1.00 87.94 202 HIS A C 1
ATOM 1536 O O . HIS A 1 202 ? 9.623 -1.066 2.386 1.00 87.94 202 HIS A O 1
ATOM 1542 N N . ARG A 1 203 ? 8.066 -1.817 3.815 1.00 95.75 203 ARG A N 1
ATOM 1543 C CA . ARG A 1 203 ? 7.735 -3.046 3.097 1.00 95.75 203 ARG A CA 1
ATOM 1544 C C . ARG A 1 203 ? 6.242 -3.042 2.853 1.00 95.75 203 ARG A C 1
ATOM 1546 O O . ARG A 1 203 ? 5.475 -3.040 3.822 1.00 95.75 203 ARG A O 1
ATOM 1553 N N . ALA A 1 204 ? 5.835 -3.168 1.592 1.00 95.19 204 ALA A N 1
ATOM 1554 C CA . ALA A 1 204 ? 4.448 -2.944 1.194 1.00 95.19 204 ALA A CA 1
ATOM 1555 C C . ALA A 1 204 ? 3.461 -3.824 1.981 1.00 95.19 204 ALA A C 1
ATOM 1557 O O . ALA A 1 204 ? 2.390 -3.379 2.392 1.00 95.19 204 ALA A O 1
ATOM 1558 N N . LEU A 1 205 ? 3.813 -5.087 2.264 1.00 95.38 205 LEU A N 1
ATOM 1559 C CA . LEU A 1 205 ? 2.928 -5.981 3.022 1.00 95.38 205 LEU A CA 1
ATOM 1560 C C . LEU A 1 205 ? 2.782 -5.566 4.496 1.00 95.38 205 LEU A C 1
ATOM 1562 O O . LEU A 1 205 ? 1.690 -5.672 5.057 1.00 95.38 205 LEU A O 1
ATOM 1566 N N . ALA A 1 206 ? 3.856 -5.089 5.126 1.00 94.44 206 ALA A N 1
ATOM 1567 C CA . ALA A 1 206 ? 3.807 -4.602 6.503 1.00 94.44 206 ALA A CA 1
ATOM 1568 C C . ALA A 1 206 ? 2.996 -3.299 6.587 1.00 94.44 206 ALA A C 1
ATOM 1570 O O . ALA A 1 206 ? 2.161 -3.136 7.482 1.00 94.44 206 ALA A O 1
ATOM 1571 N N . ASP A 1 207 ? 3.159 -2.410 5.608 1.00 97.00 207 ASP A N 1
ATOM 1572 C CA . ASP A 1 207 ? 2.383 -1.175 5.526 1.00 97.00 207 ASP A CA 1
ATOM 1573 C C . ASP A 1 207 ? 0.908 -1.430 5.184 1.00 97.00 207 ASP A C 1
ATOM 1575 O O . ASP A 1 207 ? 0.028 -0.792 5.774 1.00 97.00 207 ASP A O 1
ATOM 1579 N N . CYS A 1 208 ? 0.590 -2.470 4.404 1.00 97.56 208 CYS A N 1
ATOM 1580 C CA . CYS A 1 208 ? -0.781 -2.968 4.260 1.00 97.56 208 CYS A CA 1
ATOM 1581 C C . CYS A 1 208 ? -1.387 -3.395 5.607 1.00 97.56 208 CYS A C 1
ATOM 1583 O O . CYS A 1 208 ? -2.539 -3.065 5.894 1.00 97.56 208 CYS A O 1
ATOM 1585 N N . GLN A 1 209 ? -0.643 -4.113 6.456 1.00 96.06 209 GLN A N 1
ATOM 1586 C CA . GLN A 1 209 ? -1.143 -4.573 7.762 1.00 96.06 209 GLN A CA 1
ATOM 1587 C C . GLN A 1 209 ? -1.443 -3.396 8.699 1.00 96.06 209 GLN A C 1
ATOM 1589 O O . GLN A 1 209 ? -2.515 -3.346 9.313 1.00 96.06 209 GLN A O 1
ATOM 1594 N N . ARG A 1 210 ? -0.531 -2.417 8.770 1.00 96.38 210 ARG A N 1
ATOM 1595 C CA . ARG A 1 210 ? -0.727 -1.177 9.540 1.00 96.38 210 ARG A CA 1
ATOM 1596 C C . ARG A 1 210 ? -1.920 -0.387 9.012 1.00 96.38 210 ARG A C 1
ATOM 1598 O O . ARG A 1 210 ? -2.785 0.021 9.788 1.00 96.38 210 ARG A O 1
ATOM 1605 N N . THR A 1 211 ? -2.011 -0.230 7.694 1.00 97.81 211 THR A N 1
ATOM 1606 C CA . THR A 1 211 ? -3.124 0.458 7.032 1.00 97.81 211 THR A CA 1
ATOM 1607 C C . THR A 1 211 ? -4.458 -0.232 7.310 1.00 97.81 211 THR A C 1
ATOM 1609 O O . THR A 1 211 ? -5.427 0.438 7.664 1.00 97.81 211 THR A O 1
ATOM 1612 N N . ALA A 1 212 ? -4.519 -1.565 7.234 1.00 96.38 212 ALA A N 1
ATOM 1613 C CA . ALA A 1 212 ? -5.724 -2.333 7.529 1.00 96.38 212 ALA A CA 1
ATOM 1614 C C . ALA A 1 212 ? -6.187 -2.145 8.982 1.00 96.38 212 ALA A C 1
ATOM 1616 O O . ALA A 1 212 ? -7.380 -1.922 9.218 1.00 96.38 212 ALA A O 1
ATOM 1617 N N . TYR A 1 213 ? -5.254 -2.155 9.941 1.00 94.94 213 TYR A N 1
ATOM 1618 C CA . TYR A 1 213 ? -5.567 -1.890 11.345 1.00 94.94 213 TYR A CA 1
ATOM 1619 C C . TYR A 1 213 ? -6.125 -0.481 11.529 1.00 94.94 213 TYR A C 1
ATOM 1621 O O . TYR A 1 213 ? -7.183 -0.301 12.135 1.00 94.94 213 TYR A O 1
ATOM 1629 N N . LEU A 1 214 ? -5.424 0.528 11.002 1.00 95.94 214 LEU A N 1
ATOM 1630 C CA . LEU A 1 214 ? -5.813 1.926 11.163 1.00 95.94 214 LEU A CA 1
ATOM 1631 C C . LEU A 1 214 ? -7.157 2.213 10.505 1.00 95.94 214 LEU A C 1
ATOM 1633 O O . LEU A 1 214 ? -7.982 2.893 11.109 1.00 95.94 214 LEU A O 1
ATOM 1637 N N . MET A 1 215 ? -7.411 1.648 9.324 1.00 95.44 215 MET A N 1
ATOM 1638 C CA . MET A 1 215 ? -8.698 1.770 8.648 1.00 95.44 215 MET A CA 1
ATOM 1639 C C . MET A 1 215 ? -9.823 1.180 9.502 1.00 95.44 215 MET A C 1
ATOM 1641 O O . MET A 1 215 ? -10.814 1.858 9.770 1.00 95.44 215 MET A O 1
ATOM 1645 N N . PHE A 1 216 ? -9.651 -0.044 10.010 1.00 92.56 216 PHE A N 1
ATOM 1646 C CA . PHE A 1 216 ? -10.631 -0.682 10.891 1.00 92.56 216 PHE A CA 1
ATOM 1647 C C . PHE A 1 216 ? -10.869 0.127 12.177 1.00 92.56 216 PHE A C 1
ATOM 1649 O O . PHE A 1 216 ? -12.011 0.374 12.569 1.00 92.56 216 PHE A O 1
ATOM 1656 N N . ALA A 1 217 ? -9.800 0.584 12.831 1.00 92.31 217 ALA A N 1
ATOM 1657 C CA . ALA A 1 217 ? -9.883 1.389 14.045 1.00 92.31 217 ALA A CA 1
ATOM 1658 C C . ALA A 1 217 ? -10.566 2.746 13.798 1.00 92.31 217 ALA A C 1
ATOM 1660 O O . ALA A 1 217 ? -11.383 3.178 14.616 1.00 92.31 217 ALA A O 1
ATOM 1661 N N . ALA A 1 218 ? -10.276 3.399 12.671 1.00 94.19 218 ALA A N 1
ATOM 1662 C CA . ALA A 1 218 ? -10.869 4.674 12.291 1.00 94.19 218 ALA A CA 1
ATOM 1663 C C . ALA A 1 218 ? -12.366 4.532 11.973 1.00 94.19 218 ALA A C 1
ATOM 1665 O O . ALA A 1 218 ? -13.175 5.314 12.470 1.00 94.19 218 ALA A O 1
ATOM 1666 N N . LEU A 1 219 ? -12.756 3.497 11.224 1.00 91.44 219 LEU A N 1
ATOM 1667 C CA . LEU A 1 219 ? -14.160 3.187 10.933 1.00 91.44 219 LEU A CA 1
ATOM 1668 C C . LEU A 1 219 ? -14.964 2.908 12.210 1.00 91.44 219 LEU A C 1
ATOM 1670 O O . LEU A 1 219 ? -16.026 3.499 12.411 1.00 91.44 219 LEU A O 1
ATOM 1674 N N . ASN A 1 220 ? -14.418 2.097 13.123 1.00 90.94 220 ASN A N 1
ATOM 1675 C CA . ASN A 1 220 ? -15.041 1.846 14.426 1.00 90.94 220 ASN A CA 1
ATOM 1676 C C . ASN A 1 220 ? -15.181 3.126 15.255 1.00 90.94 220 ASN A C 1
ATOM 1678 O O . ASN A 1 220 ? -16.218 3.351 15.876 1.00 90.94 220 ASN A O 1
ATOM 1682 N N . LYS A 1 221 ? -14.158 3.990 15.254 1.00 91.88 221 LYS A N 1
ATOM 1683 C CA . LYS A 1 221 ? -14.191 5.277 15.959 1.00 91.88 221 LYS A CA 1
ATOM 1684 C C . LYS A 1 221 ? -15.282 6.205 15.418 1.00 91.88 221 LYS A C 1
ATOM 1686 O O . LYS A 1 221 ? -15.875 6.946 16.198 1.00 91.88 221 LYS A O 1
ATOM 1691 N N . LEU A 1 222 ? -15.536 6.153 14.112 1.00 92.88 222 LEU A N 1
ATOM 1692 C CA . LEU A 1 222 ? -16.580 6.918 13.430 1.00 92.88 222 LEU A CA 1
ATOM 1693 C C . LEU A 1 222 ? -17.975 6.276 13.536 1.00 92.88 222 LEU A C 1
ATOM 1695 O O . LEU A 1 222 ? -18.953 6.912 13.154 1.00 92.88 222 LEU A O 1
ATOM 1699 N N . GLY A 1 223 ? -18.086 5.044 14.048 1.00 88.75 223 GLY A N 1
ATOM 1700 C CA . GLY A 1 223 ? -19.355 4.314 14.119 1.00 88.75 223 GLY A CA 1
ATOM 1701 C C . GLY A 1 223 ? -19.888 3.885 12.748 1.00 88.75 223 GLY A C 1
ATOM 1702 O O . GLY A 1 223 ? -21.097 3.760 12.568 1.00 88.75 223 GLY A O 1
ATOM 1703 N N . THR A 1 224 ? -19.004 3.687 11.768 1.00 83.62 224 THR A N 1
ATOM 1704 C CA . THR A 1 224 ? -19.361 3.325 10.389 1.00 83.62 224 THR A CA 1
ATOM 1705 C C . THR A 1 224 ? -18.721 2.002 9.989 1.00 83.62 224 THR A C 1
ATOM 1707 O O . THR A 1 224 ? -17.609 1.708 10.413 1.00 83.62 224 THR A O 1
ATOM 1710 N N . SER A 1 225 ? -19.378 1.226 9.129 1.00 75.25 225 SER A N 1
ATOM 1711 C CA . SER A 1 225 ? -18.750 0.102 8.427 1.00 75.25 225 SER A CA 1
ATOM 1712 C C . SER A 1 225 ? -18.156 0.566 7.098 1.00 75.25 225 SER A C 1
ATOM 1714 O O . SER A 1 225 ? -18.572 1.595 6.558 1.00 75.25 225 SER A O 1
ATOM 1716 N N . PHE A 1 226 ? -17.213 -0.208 6.554 1.00 75.38 226 PHE A N 1
ATOM 1717 C CA . PHE A 1 226 ? -16.842 -0.061 5.149 1.00 75.38 226 PHE A CA 1
ATOM 1718 C C . PHE A 1 226 ? -18.095 -0.352 4.305 1.00 75.38 226 PHE A C 1
ATOM 1720 O O . PHE A 1 226 ? -18.801 -1.326 4.582 1.00 75.38 226 PHE A O 1
ATOM 1727 N N . ARG A 1 227 ? -18.429 0.545 3.378 1.00 58.38 227 ARG A N 1
ATOM 1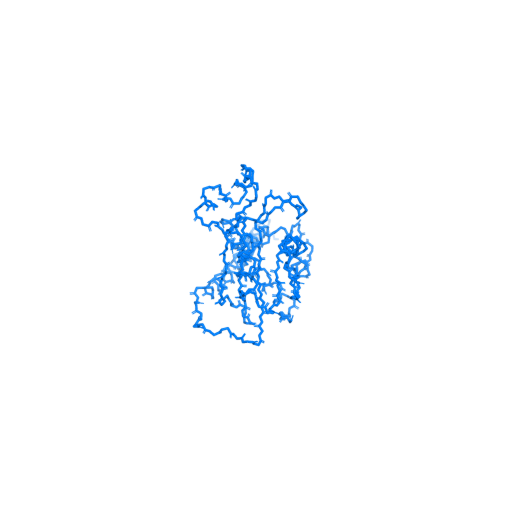728 C CA . ARG A 1 227 ? -19.591 0.448 2.490 1.00 58.38 227 ARG A CA 1
ATOM 1729 C C . ARG A 1 227 ? -19.119 0.509 1.055 1.00 58.38 227 ARG A C 1
ATOM 1731 O O . ARG A 1 227 ? -18.194 1.317 0.811 1.00 58.38 227 ARG A O 1
#

Solvent-accessible surface area (backbone atoms only — not comparable to full-atom values): 12594 Å² total; per-residue (Å²): 134,61,72,69,60,57,54,51,53,52,52,52,52,51,52,52,52,50,52,50,51,51,48,52,50,51,53,52,52,51,52,38,51,52,50,42,50,55,49,54,59,48,57,72,44,79,64,78,95,66,82,65,91,86,57,47,33,27,26,32,32,64,36,49,72,57,93,45,51,91,84,34,43,59,40,31,46,17,34,34,36,30,40,82,88,72,38,55,71,47,79,46,74,43,39,24,48,53,97,67,81,78,46,73,68,46,23,70,54,41,68,56,46,70,65,57,37,72,72,64,32,37,55,56,70,57,49,52,52,51,49,47,65,70,48,59,80,39,36,36,31,23,49,59,28,73,58,52,51,44,38,55,44,42,51,18,59,79,68,75,44,78,67,81,85,46,55,79,41,39,38,46,61,45,38,48,70,46,49,68,90,61,96,62,77,49,68,66,57,50,30,50,72,52,65,45,84,68,76,58,58,60,29,30,57,50,49,20,52,50,39,48,51,50,38,54,53,21,30,59,67,64,74,46,76,96,126

Sequence (227 aa):
MSSKVVGFLLGAAFAALTLFLIYKLLAWICGRLATAARWIWRLGRRPAATADPNGGYVVFDLETTGLSAADHEIIEIAGLKISPKGEIVESFQSLVIPEGRISPAITKLTGIDQMMIAQDGVPLGEAMSRFRSFAGDLPLVAFNAPFDKGFLHHACFRMGMPVFGNSFHCALETSRRAWPGRPSYKLSALAEEAGLDLANEHRALADCQRTAYLMFAALNKLGTSFR

Mean predicted aligned error: 9.46 Å

Radius of gyration: 22.41 Å; Cα contacts (8 Å, |Δi|>4): 315; chains: 1; bounding box: 42×45×86 Å

Nearest PDB structures (foldseek):
  8h2f-assembly1_A  TM=9.153E-01  e=2.530E-17  Streptococcus thermophilus DGCC 7710
  2ido-assembly1_A  TM=8.856E-01  e=5.559E-11  Escherichia coli
  2f96-assembly1_B  TM=7.317E-01  e=2.537E-11  Pseudomonas aeruginosa PAO1
  8fyc-assembly1_K  TM=8.515E-01  e=1.446E-09  Megasphaera
  3nh2-assembly1_A  TM=7.499E-01  e=4.284E-09  Escherichia coli